Protein AF-0000000085931938 (afdb_homodimer)

Radius of gyration: 20.75 Å; Cα contacts (8 Å, |Δi|>4): 589; chains: 2; bounding box: 59×72×56 Å

Structure (mmCIF, N/CA/C/O backbone):
data_AF-0000000085931938-model_v1
#
loop_
_entity.id
_entity.type
_entity.pdbx_description
1 polymer 'PTS N-acetylgalactosamine IIA component'
#
loop_
_atom_site.group_PDB
_atom_site.id
_atom_site.type_symbol
_atom_site.label_atom_id
_atom_site.label_alt_id
_atom_site.label_comp_id
_atom_site.label_asym_id
_atom_site.label_entity_id
_atom_site.label_seq_id
_atom_site.pdbx_PDB_ins_code
_atom_site.Cartn_x
_atom_site.Cartn_y
_atom_site.Cartn_z
_atom_site.occupancy
_atom_site.B_iso_or_equiv
_atom_site.auth_seq_id
_atom_site.auth_comp_id
_atom_site.auth_asym_id
_atom_site.auth_atom_id
_atom_site.pdbx_PDB_model_num
ATOM 1 N N . MET A 1 1 ? -13.227 16.812 12.477 1 96.19 1 MET A N 1
ATOM 2 C CA . MET A 1 1 ? -12.82 15.797 11.508 1 96.19 1 MET A CA 1
ATOM 3 C C . MET A 1 1 ? -11.32 15.867 11.242 1 96.19 1 MET A C 1
ATOM 5 O O . MET A 1 1 ? -10.703 16.922 11.422 1 96.19 1 MET A O 1
ATOM 9 N N . VAL A 1 2 ? -10.703 14.781 10.93 1 98.5 2 VAL A N 1
ATOM 10 C CA . VAL A 1 2 ? -9.281 14.703 10.594 1 98.5 2 VAL A CA 1
ATOM 11 C C . VAL A 1 2 ? -9.117 14.508 9.086 1 98.5 2 VAL A C 1
ATOM 13 O O . VAL A 1 2 ? -9.828 13.695 8.477 1 98.5 2 VAL A O 1
ATOM 16 N N . GLY A 1 3 ? -8.266 15.359 8.445 1 98.62 3 GLY A N 1
ATOM 17 C CA . GLY A 1 3 ? -7.941 15.156 7.043 1 98.62 3 GLY A CA 1
ATOM 18 C C . GLY A 1 3 ? -6.879 14.094 6.824 1 98.62 3 GLY A C 1
ATOM 19 O O . GLY A 1 3 ? -6.113 13.781 7.738 1 98.62 3 GLY A O 1
ATOM 20 N N . LEU A 1 4 ? -6.879 13.523 5.66 1 98.88 4 LEU A N 1
ATOM 21 C CA . LEU A 1 4 ? -5.828 12.602 5.242 1 98.88 4 LEU A CA 1
ATOM 22 C C . LEU A 1 4 ? -5.074 13.148 4.035 1 98.88 4 LEU A C 1
ATOM 24 O O . LEU A 1 4 ? -5.676 13.75 3.143 1 98.88 4 LEU A O 1
ATOM 28 N N . LEU A 1 5 ? -3.826 12.922 4.055 1 98.94 5 LEU A N 1
ATOM 29 C CA . LEU A 1 5 ? -2.965 13.258 2.928 1 98.94 5 LEU A CA 1
ATOM 30 C C . LEU A 1 5 ? -2.119 12.062 2.514 1 98.94 5 LEU A C 1
ATOM 32 O O . LEU A 1 5 ? -1.322 11.555 3.307 1 98.94 5 LEU A O 1
ATOM 36 N N . ILE A 1 6 ? -2.305 11.539 1.312 1 98.94 6 ILE A N 1
ATOM 37 C CA . ILE A 1 6 ? -1.58 10.383 0.8 1 98.94 6 ILE A CA 1
ATOM 38 C C . ILE A 1 6 ? -0.485 10.844 -0.16 1 98.94 6 ILE A C 1
ATOM 40 O O . ILE A 1 6 ? -0.746 11.617 -1.084 1 98.94 6 ILE A O 1
ATOM 44 N N . THR A 1 7 ? 0.717 10.391 0.065 1 98.94 7 THR A N 1
ATOM 45 C CA . THR A 1 7 ? 1.817 10.766 -0.819 1 98.94 7 THR A CA 1
ATOM 46 C C . THR A 1 7 ? 2.777 9.594 -1.009 1 98.94 7 THR A C 1
ATOM 48 O O . THR A 1 7 ? 2.834 8.688 -0.173 1 98.94 7 THR A O 1
ATOM 51 N N . GLY A 1 8 ? 3.514 9.578 -2.053 1 98.88 8 GLY A N 1
ATOM 52 C CA . GLY A 1 8 ? 4.473 8.539 -2.381 1 98.88 8 GLY A CA 1
ATOM 53 C C . GLY A 1 8 ? 5.109 8.719 -3.746 1 98.88 8 GLY A C 1
ATOM 54 O O . GLY A 1 8 ? 4.746 9.633 -4.488 1 98.88 8 GLY A O 1
ATOM 55 N N . HIS A 1 9 ? 6.078 7.91 -4.027 1 98.94 9 HIS A N 1
ATOM 56 C CA . HIS A 1 9 ? 6.848 7.984 -5.262 1 98.94 9 HIS A CA 1
ATOM 57 C C . HIS A 1 9 ? 5.961 7.734 -6.48 1 98.94 9 HIS A C 1
ATOM 59 O O . HIS A 1 9 ? 5.055 6.902 -6.43 1 98.94 9 HIS A O 1
ATOM 65 N N . GLY A 1 10 ? 6.285 8.445 -7.605 1 98.69 10 GLY A N 1
ATOM 66 C CA . GLY A 1 10 ? 5.609 8.203 -8.875 1 98.69 10 GLY A CA 1
ATOM 67 C C . GLY A 1 10 ? 4.102 8.367 -8.789 1 98.69 10 GLY A C 1
ATOM 68 O O . GLY A 1 10 ? 3.611 9.375 -8.273 1 98.69 10 GLY A O 1
ATOM 69 N N . GLU A 1 11 ? 3.406 7.344 -9.312 1 98.81 11 GLU A N 1
ATOM 70 C CA . GLU A 1 11 ? 1.948 7.391 -9.359 1 98.81 11 GLU A CA 1
ATOM 71 C C . GLU A 1 11 ? 1.329 6.637 -8.188 1 98.81 11 GLU A C 1
ATOM 73 O O . GLU A 1 11 ? 0.178 6.199 -8.258 1 98.81 11 GLU A O 1
ATOM 78 N N . PHE A 1 12 ? 2.125 6.414 -7.125 1 98.94 12 PHE A N 1
ATOM 79 C CA . PHE A 1 12 ? 1.626 5.711 -5.949 1 98.94 12 PHE A CA 1
ATOM 80 C C . PHE A 1 12 ? 0.319 6.328 -5.465 1 98.94 12 PHE A C 1
ATOM 82 O O . PHE A 1 12 ? -0.69 5.633 -5.332 1 98.94 12 PHE A O 1
ATOM 89 N N . ALA A 1 13 ? 0.331 7.656 -5.258 1 98.94 13 ALA A N 1
ATOM 90 C CA . ALA A 1 13 ? -0.825 8.336 -4.684 1 98.94 13 ALA A CA 1
ATOM 91 C C . ALA A 1 13 ? -2.027 8.266 -5.617 1 98.94 13 ALA A C 1
ATOM 93 O O . ALA A 1 13 ? -3.158 8.062 -5.168 1 98.94 13 ALA A O 1
ATOM 94 N N . ALA A 1 14 ? -1.776 8.383 -6.871 1 98.88 14 ALA A N 1
ATOM 95 C CA . ALA A 1 14 ? -2.863 8.328 -7.848 1 98.88 14 ALA A CA 1
ATOM 96 C C . ALA A 1 14 ? -3.463 6.922 -7.914 1 98.88 14 ALA A C 1
ATOM 98 O O . ALA A 1 14 ? -4.676 6.77 -8.094 1 98.88 14 ALA A O 1
ATOM 99 N N . GLY A 1 15 ? -2.572 5.879 -7.902 1 98.88 15 GLY A N 1
ATOM 100 C CA . GLY A 1 15 ? -3.061 4.508 -7.852 1 98.88 15 GLY A CA 1
ATOM 101 C C . GLY A 1 15 ? -3.926 4.227 -6.637 1 98.88 15 GLY A C 1
ATOM 102 O O . GLY A 1 15 ? -4.984 3.605 -6.754 1 98.88 15 GLY A O 1
ATOM 103 N N . MET A 1 16 ? -3.49 4.707 -5.484 1 98.94 16 MET A N 1
ATOM 104 C CA . MET A 1 16 ? -4.254 4.543 -4.25 1 98.94 16 MET A CA 1
ATOM 105 C C . MET A 1 16 ? -5.59 5.273 -4.332 1 98.94 16 MET A C 1
ATOM 107 O O . MET A 1 16 ? -6.617 4.75 -3.898 1 98.94 16 MET A O 1
ATOM 111 N N . GLN A 1 17 ? -5.586 6.469 -4.902 1 98.81 17 GLN A N 1
ATOM 112 C CA . GLN A 1 17 ? -6.809 7.25 -5.066 1 98.81 17 GLN A CA 1
ATOM 113 C C . GLN A 1 17 ? -7.832 6.5 -5.918 1 98.81 17 GLN A C 1
ATOM 115 O O . GLN A 1 17 ? -9 6.406 -5.547 1 98.81 17 GLN A O 1
ATOM 120 N N . SER A 1 18 ? -7.348 6.016 -7.023 1 98.75 18 SER A N 1
ATOM 121 C CA . SER A 1 18 ? -8.203 5.27 -7.938 1 98.75 18 SER A CA 1
ATOM 122 C C . SER A 1 18 ? -8.852 4.078 -7.242 1 98.75 18 SER A C 1
ATOM 124 O O . SER A 1 18 ? -10.055 3.859 -7.363 1 98.75 18 SER A O 1
ATOM 126 N N . ALA A 1 19 ? -8.07 3.318 -6.516 1 98.81 19 ALA A N 1
ATOM 127 C CA . ALA A 1 19 ? -8.555 2.129 -5.816 1 98.81 19 ALA A CA 1
ATOM 128 C C . ALA A 1 19 ? -9.516 2.506 -4.695 1 98.81 19 ALA A C 1
ATOM 130 O O . ALA A 1 19 ? -10.602 1.925 -4.578 1 98.81 19 ALA A O 1
ATOM 131 N N . ALA A 1 20 ? -9.141 3.496 -3.895 1 98.69 20 ALA A N 1
ATOM 132 C CA . ALA A 1 20 ? -9.977 3.92 -2.771 1 98.69 20 ALA A CA 1
ATOM 133 C C . ALA 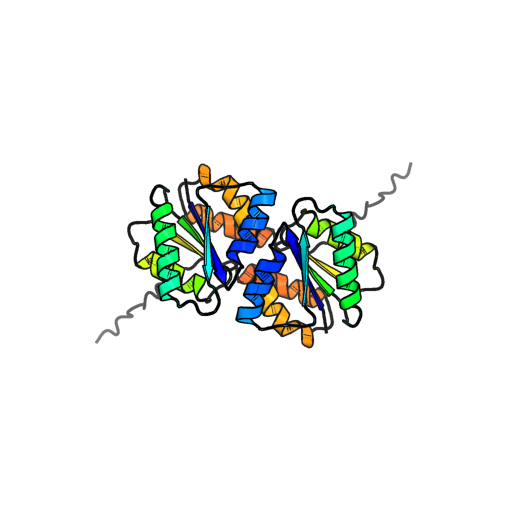A 1 20 ? -11.328 4.43 -3.252 1 98.69 20 ALA A C 1
ATOM 135 O O . ALA A 1 20 ? -12.359 4.137 -2.643 1 98.69 20 ALA A O 1
ATOM 136 N N . LYS A 1 21 ? -11.297 5.184 -4.324 1 98.38 21 LYS A N 1
ATOM 137 C CA . LYS A 1 21 ? -12.539 5.715 -4.883 1 98.38 21 LYS A CA 1
ATOM 138 C C . LYS A 1 21 ? -13.484 4.59 -5.301 1 98.38 21 LYS A C 1
ATOM 140 O O . LYS A 1 21 ? -14.695 4.676 -5.086 1 98.38 21 LYS A O 1
ATOM 145 N N . MET A 1 22 ? -12.961 3.561 -5.898 1 97.81 22 MET A N 1
ATOM 146 C CA . MET A 1 22 ? -13.758 2.424 -6.352 1 97.81 22 MET A CA 1
ATOM 147 C C . MET A 1 22 ? -14.406 1.71 -5.172 1 97.81 22 MET A C 1
ATOM 149 O O . MET A 1 22 ? -15.5 1.163 -5.301 1 97.81 22 MET A O 1
ATOM 153 N N . ILE A 1 23 ? -13.742 1.766 -4.035 1 97.94 23 ILE A N 1
ATOM 154 C CA . ILE A 1 23 ? -14.188 0.966 -2.9 1 97.94 23 ILE A CA 1
ATOM 155 C C . ILE A 1 23 ? -15.055 1.818 -1.977 1 97.94 23 ILE A C 1
ATOM 157 O O . ILE A 1 23 ? -16.125 1.378 -1.529 1 97.94 23 ILE A O 1
ATOM 161 N N . ALA A 1 24 ? -14.594 3.041 -1.688 1 96.94 24 ALA A N 1
ATOM 162 C CA . ALA A 1 24 ? -15.227 3.836 -0.639 1 96.94 24 ALA A CA 1
ATOM 163 C C . ALA A 1 24 ? -15.844 5.109 -1.211 1 96.94 24 ALA A C 1
ATOM 165 O O . ALA A 1 24 ? -16.484 5.875 -0.486 1 96.94 24 ALA A O 1
ATOM 166 N N . GLY A 1 25 ? -15.688 5.352 -2.482 1 97.12 25 GLY A N 1
ATOM 167 C CA . GLY A 1 25 ? -16.156 6.609 -3.059 1 97.12 25 GLY A CA 1
ATOM 168 C C . GLY A 1 25 ? -15.188 7.758 -2.824 1 97.12 25 GLY A C 1
ATOM 169 O O . GLY A 1 25 ? -14.062 7.551 -2.371 1 97.12 25 GLY A O 1
ATOM 170 N N . GLU A 1 26 ? -15.633 8.914 -3.209 1 95.5 26 GLU A N 1
ATOM 171 C CA . GLU A 1 26 ? -14.805 10.109 -3.043 1 95.5 26 GLU A CA 1
ATOM 172 C C . GLU A 1 26 ? -14.945 10.688 -1.64 1 95.5 26 GLU A C 1
ATOM 174 O O . GLU A 1 26 ? -16.031 10.633 -1.046 1 95.5 26 GLU A O 1
ATOM 179 N N . CYS A 1 27 ? -13.852 11.148 -1.132 1 95.5 27 CYS A N 1
ATOM 180 C CA . CYS A 1 27 ? -13.82 11.82 0.166 1 95.5 27 CYS A CA 1
ATOM 181 C C . CYS A 1 27 ? -13.102 13.156 0.076 1 95.5 27 CYS A C 1
ATOM 183 O O . CYS A 1 27 ? -11.922 13.219 -0.26 1 95.5 27 CYS A O 1
ATOM 185 N N . GLU A 1 28 ? -13.75 14.242 0.425 1 95.31 28 GLU A N 1
ATOM 186 C CA . GLU A 1 28 ? -13.258 15.602 0.201 1 95.31 28 GLU A CA 1
ATOM 187 C C . GLU A 1 28 ? -12.062 15.906 1.097 1 95.31 28 GLU A C 1
ATOM 189 O O . GLU A 1 28 ? -11.219 16.734 0.746 1 95.31 28 GLU A O 1
ATOM 194 N N . VAL A 1 29 ? -12.039 15.242 2.244 1 97.31 29 VAL A N 1
ATOM 195 C CA . VAL A 1 29 ? -11 15.602 3.201 1 97.31 29 VAL A CA 1
ATOM 196 C C . VAL A 1 29 ? -9.805 14.672 3.045 1 97.31 29 VAL A C 1
ATOM 198 O O . VAL A 1 29 ? -9.016 14.5 3.979 1 97.31 29 VAL A O 1
ATOM 201 N N . ILE A 1 30 ? -9.68 13.961 1.895 1 98.81 30 ILE A N 1
ATOM 202 C CA . ILE A 1 30 ? -8.492 13.195 1.528 1 98.81 30 ILE A CA 1
ATOM 203 C C . ILE A 1 30 ? -7.828 13.828 0.304 1 98.81 30 ILE A C 1
ATOM 205 O O . ILE A 1 30 ? -8.484 14.039 -0.721 1 98.81 30 ILE A O 1
ATOM 209 N N . LYS A 1 31 ? -6.605 14.18 0.458 1 98.88 31 LYS A N 1
ATOM 210 C CA . LYS A 1 31 ? -5.812 14.727 -0.638 1 98.88 31 LYS A CA 1
ATOM 211 C C . LYS A 1 31 ? -4.703 13.766 -1.047 1 98.88 31 LYS A C 1
ATOM 213 O O . LYS A 1 31 ? -4.18 13.016 -0.214 1 98.88 31 LYS A O 1
ATOM 218 N N . TYR A 1 32 ? -4.355 13.781 -2.305 1 98.94 32 TYR A N 1
ATOM 219 C CA . TYR A 1 32 ? -3.342 12.906 -2.885 1 98.94 32 TYR A CA 1
ATOM 220 C C . TYR A 1 32 ? -2.26 13.711 -3.59 1 98.94 32 TYR A C 1
ATOM 222 O O . TYR A 1 32 ? -2.557 14.539 -4.457 1 98.94 32 TYR A O 1
ATOM 230 N N . VAL A 1 33 ? -1.011 13.477 -3.244 1 98.94 33 VAL A N 1
ATOM 231 C CA . VAL A 1 33 ? 0.107 14.234 -3.793 1 98.94 33 VAL A CA 1
ATOM 232 C C . VAL A 1 33 ? 1.153 13.273 -4.359 1 98.94 33 VAL A C 1
ATOM 234 O O . VAL A 1 33 ? 1.693 12.438 -3.633 1 98.94 33 VAL A O 1
ATOM 237 N N . LYS A 1 34 ? 1.456 13.43 -5.609 1 98.88 34 LYS A N 1
ATOM 238 C CA . LYS A 1 34 ? 2.438 12.586 -6.293 1 98.88 34 LYS A CA 1
ATOM 239 C C . LYS A 1 34 ? 3.852 13.133 -6.105 1 98.88 34 LYS A C 1
ATOM 241 O O . LYS A 1 34 ? 4.039 14.328 -5.895 1 98.88 34 LYS A O 1
ATOM 246 N N . PHE A 1 35 ? 4.816 12.266 -6.137 1 98.88 35 PHE A N 1
ATOM 247 C CA . PHE A 1 35 ? 6.227 12.609 -6.27 1 98.88 35 PHE A CA 1
ATOM 248 C C . PHE A 1 35 ? 6.812 12 -7.535 1 98.88 35 PHE A C 1
ATOM 250 O O . PHE A 1 35 ? 7.371 10.906 -7.508 1 98.88 35 PHE A O 1
ATOM 257 N N . LEU A 1 36 ? 6.707 12.742 -8.594 1 98.56 36 LEU A N 1
ATOM 258 C CA . LEU A 1 36 ? 7.035 12.242 -9.922 1 98.56 36 LEU A CA 1
ATOM 259 C C . LEU A 1 36 ? 8.539 12.297 -10.172 1 98.56 36 LEU A C 1
ATOM 261 O O . LEU A 1 36 ? 9.25 13.07 -9.539 1 98.56 36 LEU A O 1
ATOM 265 N N . GLU A 1 37 ? 8.945 11.406 -11.086 1 96.88 37 GLU A N 1
ATOM 266 C CA . GLU A 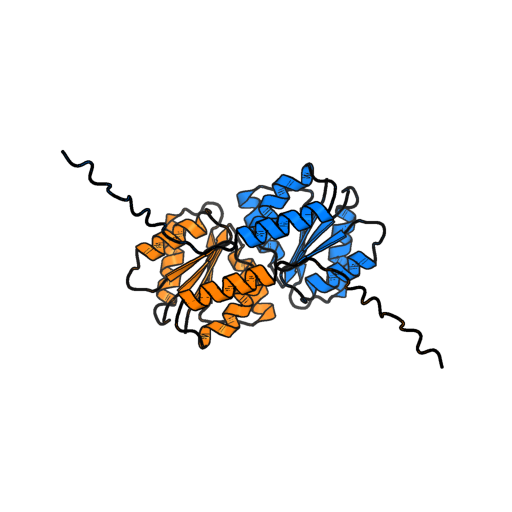1 37 ? 10.344 11.453 -11.516 1 96.88 37 GLU A CA 1
ATOM 267 C C . GLU A 1 37 ? 10.734 12.852 -11.977 1 96.88 37 GLU A C 1
ATOM 269 O O . GLU A 1 37 ? 10.008 13.484 -12.734 1 96.88 37 GLU A O 1
ATOM 274 N N . GLY A 1 38 ? 11.883 13.375 -11.523 1 97.06 38 GLY A N 1
ATOM 275 C CA . GLY A 1 38 ? 12.367 14.68 -11.93 1 97.06 38 GLY A CA 1
ATOM 276 C C . GLY A 1 38 ? 11.898 15.805 -11.016 1 97.06 38 GLY A C 1
ATOM 277 O O . GLY A 1 38 ? 12.422 16.922 -11.07 1 97.06 38 GLY A O 1
ATOM 278 N N . MET A 1 39 ? 10.922 15.578 -10.219 1 97.88 39 MET A N 1
ATOM 279 C CA . MET A 1 39 ? 10.445 16.547 -9.242 1 97.88 39 MET A CA 1
ATOM 280 C C . MET A 1 39 ? 11.43 16.703 -8.086 1 97.88 39 MET A C 1
ATOM 282 O O . MET A 1 39 ? 11.945 15.711 -7.578 1 97.88 39 MET A O 1
ATOM 286 N N . SER A 1 40 ? 11.711 17.953 -7.652 1 98.25 40 SER A N 1
ATOM 287 C CA . SER A 1 40 ? 12.57 18.188 -6.496 1 98.25 40 SER A CA 1
ATOM 288 C C . SER A 1 40 ? 11.781 18.062 -5.191 1 98.25 40 SER A C 1
ATOM 290 O O . SER A 1 40 ? 10.555 18.109 -5.195 1 98.25 40 SER A O 1
ATOM 292 N N . THR A 1 41 ? 12.516 17.891 -4.098 1 98.44 41 THR A N 1
ATOM 293 C CA . THR A 1 41 ? 11.867 17.844 -2.793 1 98.44 41 THR A CA 1
ATOM 294 C C . THR A 1 41 ? 11.227 19.188 -2.453 1 98.44 41 THR A C 1
ATOM 296 O O . THR A 1 41 ? 10.234 19.234 -1.727 1 98.44 41 THR A O 1
ATOM 299 N N . GLU A 1 42 ? 11.742 20.25 -3.004 1 98.5 42 GLU A N 1
ATOM 300 C CA . GLU A 1 42 ? 11.125 21.562 -2.826 1 98.5 42 GLU A CA 1
ATOM 301 C C . GLU A 1 42 ? 9.766 21.625 -3.514 1 98.5 42 GLU A C 1
ATOM 303 O O . GLU A 1 42 ? 8.812 22.172 -2.953 1 98.5 42 GLU A O 1
ATOM 308 N N . GLN A 1 43 ? 9.766 21.125 -4.699 1 98.81 43 GLN A N 1
ATOM 309 C CA . GLN A 1 43 ? 8.492 21.078 -5.418 1 98.81 43 GLN A CA 1
ATOM 310 C C . GLN A 1 43 ? 7.488 20.188 -4.695 1 98.81 43 GLN A C 1
ATOM 312 O O . GLN A 1 43 ? 6.297 20.5 -4.633 1 98.81 43 GLN A O 1
ATOM 317 N N . LEU A 1 44 ? 7.957 19.078 -4.188 1 98.88 44 LEU A N 1
ATOM 318 C CA . LEU A 1 44 ? 7.105 18.203 -3.385 1 98.88 44 LEU A CA 1
ATOM 319 C C . LEU A 1 44 ? 6.578 18.938 -2.156 1 98.88 44 LEU A C 1
ATOM 321 O O . LEU A 1 44 ? 5.383 18.875 -1.858 1 98.88 44 LEU A O 1
ATOM 325 N N . ALA A 1 45 ? 7.441 19.641 -1.467 1 98.88 45 ALA A N 1
ATOM 326 C CA . ALA A 1 45 ? 7.043 20.406 -0.283 1 98.88 45 ALA A CA 1
ATOM 327 C C . ALA A 1 45 ? 5.957 21.422 -0.622 1 98.88 45 ALA A C 1
ATOM 329 O O . ALA A 1 45 ? 5.004 21.594 0.14 1 98.88 45 ALA A O 1
ATOM 330 N N . ASP A 1 46 ? 6.105 22.047 -1.762 1 98.88 46 ASP A N 1
ATOM 331 C CA . ASP A 1 46 ? 5.109 23.031 -2.199 1 98.88 46 ASP A CA 1
ATOM 332 C C . ASP A 1 46 ? 3.736 22.375 -2.359 1 98.88 46 ASP A C 1
ATOM 334 O O . ASP A 1 46 ? 2.725 22.938 -1.934 1 98.88 46 ASP A O 1
ATOM 338 N N . GLN A 1 47 ? 3.727 21.234 -2.951 1 98.88 47 GLN A N 1
ATOM 339 C CA . GLN A 1 47 ? 2.469 20.531 -3.176 1 98.88 47 GLN A CA 1
ATOM 340 C C . GLN A 1 47 ? 1.88 20.031 -1.863 1 98.88 47 GLN A C 1
ATOM 342 O O . GLN A 1 47 ? 0.666 20.094 -1.659 1 98.88 47 GLN A O 1
ATOM 347 N N . LEU A 1 48 ? 2.721 19.5 -0.98 1 98.94 48 LEU A N 1
ATOM 348 C CA . LEU A 1 48 ? 2.256 19.062 0.33 1 98.94 48 LEU A CA 1
ATOM 349 C C . LEU A 1 48 ? 1.676 20.219 1.123 1 98.94 48 LEU A C 1
ATOM 351 O O . LEU A 1 48 ? 0.611 20.094 1.732 1 98.94 48 LEU A O 1
ATOM 355 N N . ASN A 1 49 ? 2.346 21.344 1.061 1 98.88 49 ASN A N 1
ATOM 356 C CA . ASN A 1 49 ? 1.867 22.516 1.785 1 98.88 49 ASN A CA 1
ATOM 357 C C . ASN A 1 49 ? 0.535 23.016 1.23 1 98.88 49 ASN A C 1
ATOM 359 O O . ASN A 1 49 ? -0.339 23.438 1.989 1 98.88 49 ASN A O 1
ATOM 363 N N . ALA A 1 50 ? 0.42 22.984 -0.07 1 98.88 50 ALA A N 1
ATOM 364 C CA . ALA A 1 50 ? -0.866 23.344 -0.666 1 98.88 50 ALA A CA 1
ATOM 365 C C . ALA A 1 50 ? -1.975 22.422 -0.168 1 98.88 50 ALA A C 1
ATOM 367 O O . ALA A 1 50 ? -3.094 22.875 0.09 1 98.88 50 ALA A O 1
ATOM 368 N N . ALA A 1 51 ? -1.7 21.156 -0.037 1 98.88 51 ALA A N 1
ATOM 369 C CA . ALA A 1 51 ? -2.668 20.188 0.47 1 98.88 51 ALA A CA 1
ATOM 370 C C . ALA A 1 51 ? -2.996 20.453 1.936 1 98.88 51 ALA A C 1
ATOM 372 O O . ALA A 1 51 ? -4.16 20.391 2.34 1 98.88 51 ALA A O 1
ATOM 373 N N . PHE A 1 52 ? -1.949 20.719 2.715 1 98.81 52 PHE A N 1
ATOM 374 C CA . PHE A 1 52 ? -2.166 21.078 4.113 1 98.81 52 PHE A CA 1
ATOM 375 C C . PHE A 1 52 ? -3.07 22.297 4.238 1 98.81 52 PHE A C 1
ATOM 377 O O . PHE A 1 52 ? -3.957 22.328 5.094 1 98.81 52 PHE A O 1
ATOM 384 N N . ASP A 1 53 ? -2.855 23.312 3.371 1 98.75 53 ASP A N 1
ATOM 385 C CA . ASP A 1 53 ? -3.699 24.5 3.369 1 98.75 53 ASP A CA 1
ATOM 386 C C . ASP A 1 53 ? -5.148 24.141 3.053 1 98.75 53 ASP A C 1
ATOM 388 O O . ASP A 1 53 ? -6.074 24.688 3.666 1 98.75 53 ASP A O 1
ATOM 392 N N . ALA A 1 54 ? -5.32 23.25 2.131 1 98.5 54 ALA A N 1
ATOM 393 C CA . ALA A 1 54 ? -6.664 22.844 1.734 1 98.5 54 ALA A CA 1
ATOM 394 C C . ALA A 1 54 ? -7.363 22.094 2.867 1 98.5 54 ALA A C 1
ATOM 396 O O . ALA A 1 54 ? -8.594 22.016 2.9 1 98.5 54 ALA A O 1
ATOM 397 N N . LEU A 1 55 ? -6.582 21.531 3.812 1 98.38 55 LEU A N 1
ATOM 398 C CA . LEU A 1 55 ? -7.125 20.75 4.926 1 98.38 55 LEU A CA 1
ATOM 399 C C . LEU A 1 55 ? -7.066 21.547 6.223 1 98.38 55 LEU A C 1
ATOM 401 O O . LEU A 1 55 ? -7.133 20.969 7.312 1 98.38 55 LEU A O 1
ATOM 405 N N . SER A 1 56 ? -6.906 22.859 6.105 1 96.75 56 SER A N 1
ATOM 406 C CA . SER A 1 56 ? -6.664 23.719 7.262 1 96.75 56 SER A CA 1
ATOM 407 C C . SER A 1 56 ? -7.883 23.766 8.18 1 96.75 56 SER A C 1
ATOM 409 O O . SER A 1 56 ? -7.77 24.109 9.352 1 96.75 56 SER A O 1
ATOM 411 N N . SER A 1 57 ? -9.07 23.438 7.66 1 96.38 57 SER A N 1
ATOM 412 C CA . SER A 1 57 ? -10.289 23.484 8.461 1 96.38 57 SER A CA 1
ATOM 413 C C . SER A 1 57 ? -10.453 22.219 9.297 1 96.38 57 SER A C 1
ATOM 415 O O . SER A 1 57 ? -11.328 22.156 10.172 1 96.38 57 SER A O 1
ATOM 417 N N . CYS A 1 58 ? -9.68 21.172 9.062 1 98 58 CYS A N 1
ATOM 418 C CA . CYS A 1 58 ? -9.727 19.938 9.828 1 98 58 CYS A CA 1
ATOM 419 C C . CYS A 1 58 ? -9.047 20.094 11.18 1 98 58 CYS A C 1
ATOM 421 O O . CYS A 1 58 ? -8.219 21 11.359 1 98 58 CYS A O 1
ATOM 423 N N . ASP A 1 59 ? -9.375 19.297 12.086 1 98.12 59 ASP A N 1
ATOM 424 C CA . ASP A 1 59 ? -8.789 19.328 13.422 1 98.12 59 ASP A CA 1
ATOM 425 C C . ASP A 1 59 ? -7.316 18.938 13.383 1 98.12 59 ASP A C 1
ATOM 427 O O . ASP A 1 59 ? -6.57 19.234 14.328 1 98.12 59 ASP A O 1
ATOM 431 N N . GLY A 1 60 ? -6.895 18.297 12.367 1 98.44 60 GLY A N 1
ATOM 432 C CA . GLY A 1 60 ? -5.547 17.812 12.086 1 98.44 60 GLY A CA 1
ATOM 433 C C . GLY A 1 60 ? -5.461 16.984 10.82 1 98.44 60 GLY A C 1
ATOM 434 O O . GLY A 1 60 ? -6.453 16.828 10.109 1 98.44 60 GLY A O 1
ATOM 435 N N . VAL A 1 61 ? -4.238 16.625 10.531 1 98.81 61 VAL A N 1
ATOM 436 C CA . VAL A 1 61 ? -4.027 15.859 9.305 1 98.81 61 VAL A CA 1
ATOM 437 C C . VAL A 1 61 ? -3.137 14.648 9.594 1 98.81 61 VAL A C 1
ATOM 439 O O . VAL A 1 61 ? -2.154 14.758 10.328 1 98.81 61 VAL A O 1
ATOM 442 N N . VAL A 1 62 ? -3.488 13.523 9.125 1 98.94 62 VAL A N 1
ATOM 443 C CA . VAL A 1 62 ? -2.607 12.359 9.078 1 98.94 62 VAL A CA 1
ATOM 444 C C . VAL A 1 62 ? -2.059 12.18 7.668 1 98.94 62 VAL A C 1
ATOM 446 O O . VAL A 1 62 ? -2.824 12.062 6.707 1 98.94 62 VAL A O 1
ATOM 449 N N . VAL A 1 63 ? -0.743 12.227 7.551 1 98.94 63 VAL A N 1
ATOM 450 C CA . VAL A 1 63 ? -0.077 11.93 6.289 1 98.94 63 VAL A CA 1
ATOM 451 C C . VAL A 1 63 ? 0.236 10.438 6.199 1 98.94 63 VAL A C 1
ATOM 453 O O . VAL A 1 63 ? 0.818 9.867 7.125 1 98.94 63 VAL A O 1
ATOM 456 N N . LEU A 1 64 ? -0.165 9.844 5.129 1 98.94 64 LEU A N 1
ATOM 457 C CA . LEU A 1 64 ? 0.109 8.453 4.812 1 98.94 64 LEU A CA 1
ATOM 458 C C . LEU A 1 64 ? 1.072 8.336 3.637 1 98.94 64 LEU A C 1
ATOM 460 O O . LEU A 1 64 ? 0.669 8.484 2.48 1 98.94 64 LEU A O 1
ATOM 464 N N . ALA A 1 65 ? 2.32 8.016 3.953 1 98.94 65 ALA A N 1
ATOM 465 C CA . ALA A 1 65 ? 3.373 7.973 2.941 1 98.94 65 ALA A CA 1
ATOM 466 C C . ALA A 1 65 ? 3.695 6.531 2.553 1 98.94 65 ALA A C 1
ATOM 468 O O . ALA A 1 65 ? 3.463 5.605 3.332 1 98.94 65 ALA A O 1
ATOM 469 N N . ASP A 1 66 ? 4.316 6.379 1.437 1 98.88 66 ASP A N 1
ATOM 470 C CA . ASP A 1 66 ? 4.48 5.074 0.807 1 98.88 66 ASP A CA 1
ATOM 471 C C . ASP A 1 66 ? 5.527 4.238 1.54 1 98.88 66 ASP A C 1
ATOM 473 O O . ASP A 1 66 ? 5.332 3.039 1.756 1 98.88 66 ASP A O 1
ATOM 477 N N . LEU A 1 67 ? 6.625 4.734 1.978 1 98.25 67 LEU A N 1
ATOM 478 C CA . LEU A 1 67 ? 7.641 3.932 2.652 1 98.25 67 LEU A CA 1
ATOM 479 C C . LEU A 1 67 ? 8.484 4.793 3.584 1 98.25 67 LEU A C 1
ATOM 481 O O . LEU A 1 67 ? 8.641 5.996 3.352 1 98.25 67 LEU A O 1
ATOM 485 N N . PRO A 1 68 ? 9.031 4.227 4.629 1 98.31 68 PRO A N 1
ATOM 486 C CA . PRO A 1 68 ? 9.906 4.965 5.539 1 98.31 68 PRO A CA 1
ATOM 487 C C . PRO A 1 68 ? 11.203 5.422 4.871 1 98.31 68 PRO A C 1
ATOM 489 O O . PRO A 1 68 ? 11.797 4.676 4.09 1 98.31 68 PRO A O 1
ATOM 492 N N . GLY A 1 69 ? 11.523 6.656 5.184 1 97.06 69 GLY A N 1
ATOM 493 C CA . GLY A 1 69 ? 12.836 7.137 4.77 1 97.06 69 GLY A CA 1
ATOM 494 C C . GLY A 1 69 ? 12.844 7.699 3.361 1 97.06 69 GLY A C 1
ATOM 495 O O . GLY A 1 69 ? 13.844 8.273 2.926 1 97.06 69 GLY A O 1
ATOM 496 N N . GLY A 1 70 ? 11.805 7.488 2.59 1 97.75 70 GLY A N 1
ATOM 497 C CA . GLY A 1 70 ? 11.734 8.078 1.261 1 97.75 70 GLY A CA 1
ATOM 498 C C . GLY A 1 70 ? 11.539 9.578 1.283 1 97.75 70 GLY A C 1
ATOM 499 O O . GLY A 1 70 ? 11.109 10.141 2.293 1 97.75 70 GLY A O 1
ATOM 500 N N . SER A 1 71 ? 11.703 10.219 0.146 1 98.38 71 SER A N 1
ATOM 501 C CA . SER A 1 71 ? 11.578 11.672 0.056 1 98.38 71 SER A CA 1
ATOM 502 C C . SER A 1 71 ? 10.172 12.125 0.42 1 98.38 71 SER A C 1
ATOM 504 O O . SER A 1 71 ? 10 13.109 1.148 1 98.38 71 SER A O 1
ATOM 506 N N . PRO A 1 72 ? 9.156 11.445 -0.04 1 98.81 72 PRO A N 1
ATOM 507 C CA . PRO A 1 72 ? 7.809 11.875 0.352 1 98.81 72 PRO A CA 1
ATOM 508 C C . PRO A 1 72 ? 7.602 11.859 1.864 1 98.81 72 PRO A C 1
ATOM 510 O O . PRO A 1 72 ? 7.043 12.805 2.424 1 98.81 72 PRO A O 1
ATOM 513 N N . PHE A 1 73 ? 8.086 10.844 2.512 1 98.75 73 PHE A N 1
ATOM 514 C CA . PHE A 1 73 ? 7.973 10.742 3.961 1 98.75 73 PHE A CA 1
ATOM 515 C C . PHE A 1 73 ? 8.789 11.828 4.648 1 98.75 73 PHE A C 1
ATOM 517 O O . PHE A 1 73 ? 8.273 12.555 5.504 1 98.75 73 PHE A O 1
ATOM 524 N N . LYS A 1 74 ? 10.008 11.969 4.27 1 98.5 74 LYS A N 1
ATOM 525 C CA . LYS A 1 74 ? 10.906 12.938 4.891 1 98.5 74 LYS A CA 1
ATOM 526 C C . LYS A 1 74 ? 10.414 14.367 4.68 1 98.5 74 LYS A C 1
ATOM 528 O O . LYS A 1 74 ? 10.445 15.188 5.602 1 98.5 74 LYS A O 1
ATOM 533 N N . THR A 1 75 ? 9.969 14.641 3.477 1 98.81 75 THR A N 1
ATOM 534 C CA . THR A 1 75 ? 9.492 15.977 3.162 1 98.81 75 THR A CA 1
ATOM 535 C C . THR A 1 75 ? 8.227 16.297 3.945 1 98.81 75 THR A C 1
ATOM 537 O O . THR A 1 75 ? 8.031 17.438 4.395 1 98.81 75 THR A O 1
ATOM 540 N N . ALA A 1 76 ? 7.344 15.32 4.102 1 98.81 76 ALA A N 1
ATOM 541 C CA . ALA A 1 76 ? 6.137 15.508 4.906 1 98.81 76 ALA A CA 1
ATOM 542 C C . ALA A 1 76 ? 6.492 15.844 6.352 1 98.81 76 ALA A C 1
ATOM 544 O O . ALA A 1 76 ? 5.867 16.703 6.965 1 98.81 76 ALA A O 1
ATOM 545 N N . VAL A 1 77 ? 7.504 15.133 6.871 1 98.44 77 VAL A N 1
ATOM 546 C CA . VAL A 1 77 ? 7.965 15.383 8.234 1 98.44 77 VAL A CA 1
ATOM 547 C C . VAL A 1 77 ? 8.492 16.812 8.344 1 98.44 77 VAL A C 1
ATOM 549 O O . VAL A 1 77 ? 8.195 17.516 9.305 1 98.44 77 VAL A O 1
ATOM 552 N N . GLU A 1 78 ? 9.266 17.203 7.367 1 98.31 78 GLU A N 1
ATOM 553 C CA . GLU A 1 78 ? 9.789 18.578 7.355 1 98.31 78 GLU A CA 1
ATOM 554 C C . GLU A 1 78 ? 8.656 19.594 7.332 1 98.31 78 GLU A C 1
ATOM 556 O O . GLU A 1 78 ? 8.703 20.609 8.031 1 98.31 78 GLU A O 1
ATOM 561 N N . CYS A 1 79 ? 7.652 19.375 6.52 1 98.56 79 CYS A N 1
ATOM 562 C CA . CYS A 1 79 ? 6.5 20.266 6.438 1 98.56 79 CYS A CA 1
ATOM 563 C C . CYS A 1 79 ? 5.773 20.344 7.773 1 98.56 79 CYS A C 1
ATOM 565 O O . CYS A 1 79 ? 5.316 21.406 8.18 1 98.56 79 CYS A O 1
ATOM 567 N N . LYS A 1 80 ? 5.656 19.156 8.445 1 98 80 LYS A N 1
ATOM 568 C CA . LYS A 1 80 ? 5.039 19.109 9.766 1 98 80 LYS A CA 1
ATOM 569 C C . LYS A 1 80 ? 5.723 20.078 10.727 1 98 80 LYS A C 1
ATOM 571 O O . LYS A 1 80 ? 5.055 20.859 11.414 1 98 80 LYS A O 1
ATOM 576 N N . TYR A 1 81 ? 7.016 20.062 10.758 1 97.19 81 TYR A N 1
ATOM 577 C CA . TYR A 1 81 ? 7.766 20.891 11.703 1 97.19 81 TYR A CA 1
ATOM 578 C C . TYR A 1 81 ? 7.703 22.359 11.305 1 97.19 81 TYR A C 1
ATOM 580 O O . TYR A 1 81 ? 7.801 23.25 12.156 1 97.19 81 TYR A O 1
ATOM 588 N N . ALA A 1 82 ? 7.48 22.656 10.031 1 97.69 82 ALA A N 1
ATOM 589 C CA . ALA A 1 82 ? 7.348 24.016 9.547 1 97.69 82 ALA A CA 1
ATOM 590 C C . ALA A 1 82 ? 5.941 24.562 9.797 1 97.69 82 ALA A C 1
ATOM 592 O O . ALA A 1 82 ? 5.668 25.734 9.562 1 97.69 82 ALA A O 1
ATOM 593 N N . ARG A 1 83 ? 5.012 23.656 10.273 1 97.12 83 ARG A N 1
ATOM 594 C CA . ARG A 1 83 ? 3.623 24.016 10.531 1 97.12 83 ARG A CA 1
ATOM 595 C C . ARG A 1 83 ? 3.227 23.688 11.961 1 97.12 83 ARG A C 1
ATOM 597 O O . ARG A 1 83 ? 2.291 22.922 12.188 1 97.12 83 ARG A O 1
ATOM 604 N N . PRO A 1 84 ? 3.801 24.328 12.93 1 94.31 84 PRO A N 1
ATOM 605 C CA . PRO A 1 84 ? 3.592 23.953 14.336 1 94.31 84 PRO A CA 1
ATOM 606 C C . PRO A 1 84 ? 2.158 24.188 14.797 1 94.31 84 PRO A C 1
ATOM 608 O O . PRO A 1 84 ? 1.723 23.594 15.789 1 94.31 84 PRO A O 1
ATOM 611 N N . ASP A 1 85 ? 1.366 25.016 14.109 1 95.75 85 ASP A N 1
ATOM 612 C CA . ASP A 1 85 ? 0.008 25.344 14.531 1 95.75 85 ASP A CA 1
ATOM 613 C C . ASP A 1 85 ? -0.995 24.328 13.992 1 95.75 85 ASP A C 1
ATOM 615 O O . ASP A 1 85 ? -2.178 24.375 14.336 1 95.75 85 ASP A O 1
ATOM 619 N N . GLN A 1 86 ? -0.602 23.484 13.141 1 97.38 86 GLN A N 1
ATOM 620 C CA . GLN A 1 86 ? -1.439 22.422 12.609 1 97.38 86 GLN A CA 1
ATOM 621 C C . GLN A 1 86 ? -1.009 21.062 13.148 1 97.38 86 GLN A C 1
ATOM 623 O O . GLN A 1 86 ? 0.171 20.703 13.086 1 97.38 86 GLN A O 1
ATOM 628 N N . LYS A 1 87 ? -1.937 20.312 13.727 1 97.88 87 LYS A N 1
ATOM 629 C CA . LYS A 1 87 ? -1.632 18.969 14.211 1 97.88 87 LYS A CA 1
ATOM 630 C C . LYS A 1 87 ? -1.469 17.984 13.047 1 97.88 87 LYS A C 1
ATOM 632 O O . LYS A 1 87 ? -2.453 17.578 12.422 1 97.88 87 LYS A O 1
ATOM 637 N N . ILE A 1 88 ? -0.191 17.625 12.789 1 98.44 88 ILE A N 1
ATOM 638 C CA . ILE A 1 88 ? 0.099 16.734 11.664 1 98.44 88 ILE A CA 1
ATOM 639 C C . ILE A 1 88 ? 0.818 15.492 12.164 1 98.44 88 ILE A C 1
ATOM 641 O O . ILE A 1 88 ? 1.776 15.586 12.938 1 98.44 88 ILE A O 1
ATOM 645 N N . GLU A 1 89 ? 0.318 14.344 11.867 1 98.62 89 GLU A N 1
ATOM 646 C CA . GLU A 1 89 ? 0.98 13.062 12.094 1 98.62 89 GLU A CA 1
ATOM 647 C C . GLU A 1 89 ? 1.396 12.422 10.773 1 98.62 89 GLU A C 1
ATOM 649 O O . GLU A 1 89 ? 0.65 12.461 9.789 1 98.62 89 GLU A O 1
ATOM 654 N N . VAL A 1 90 ? 2.621 11.906 10.742 1 98.81 90 VAL A N 1
ATOM 655 C CA . VAL A 1 90 ? 3.139 11.312 9.516 1 98.81 90 VAL A CA 1
ATOM 656 C C . VAL A 1 90 ? 3.402 9.82 9.727 1 98.81 90 VAL A C 1
ATOM 658 O O . VAL A 1 90 ? 4.109 9.438 10.664 1 98.81 90 VAL A O 1
ATOM 661 N N . VAL A 1 91 ? 2.797 9 8.883 1 98.88 91 VAL A N 1
ATOM 662 C CA . VAL A 1 91 ? 2.916 7.551 8.922 1 98.88 91 VAL A CA 1
ATOM 663 C C . VAL A 1 91 ? 3.516 7.051 7.609 1 98.88 91 VAL A C 1
ATOM 665 O O . VAL A 1 91 ? 3.203 7.574 6.535 1 98.88 91 VAL A O 1
ATOM 668 N N . ALA A 1 92 ? 4.398 6.047 7.648 1 98.81 92 ALA A N 1
ATOM 669 C CA . ALA A 1 92 ? 4.973 5.418 6.461 1 98.81 92 ALA A CA 1
ATOM 670 C C . ALA A 1 92 ? 4.445 3.998 6.285 1 98.81 92 ALA A C 1
ATOM 672 O O . ALA A 1 92 ? 3.852 3.43 7.203 1 98.81 92 ALA A O 1
ATOM 673 N N . GLY A 1 93 ? 4.664 3.432 5.094 1 98.88 93 GLY A N 1
ATOM 674 C CA . GLY A 1 93 ? 4.332 2.045 4.816 1 98.88 93 GLY A CA 1
ATOM 675 C C . GLY A 1 93 ? 2.867 1.844 4.465 1 98.88 93 GLY A C 1
ATOM 676 O O . GLY A 1 93 ? 2.35 0.729 4.559 1 98.88 93 GLY A O 1
ATOM 677 N N . THR A 1 94 ? 2.219 2.832 3.986 1 98.88 94 THR A N 1
ATOM 678 C CA . THR A 1 94 ? 0.773 2.887 3.797 1 98.88 94 THR A CA 1
ATOM 679 C C . THR A 1 94 ? 0.315 1.815 2.812 1 98.88 94 THR A C 1
ATOM 681 O O . THR A 1 94 ? 0.958 1.593 1.785 1 98.88 94 THR A O 1
ATOM 684 N N . ASN A 1 95 ? -0.735 1.14 3.193 1 98.94 95 ASN A N 1
ATOM 685 C CA . ASN A 1 95 ? -1.424 0.254 2.26 1 98.94 95 ASN A CA 1
ATOM 686 C C . ASN A 1 95 ? -2.881 0.666 2.068 1 98.94 95 ASN A C 1
ATOM 688 O O . ASN A 1 95 ? -3.336 1.649 2.656 1 98.94 95 ASN A O 1
ATOM 692 N N . LEU A 1 96 ? -3.578 0.041 1.188 1 98.94 96 LEU A N 1
ATOM 693 C CA . LEU A 1 96 ? -4.91 0.462 0.776 1 98.94 96 LEU A CA 1
ATOM 694 C C . LEU A 1 96 ? -5.902 0.334 1.929 1 98.94 96 LEU A C 1
ATOM 696 O O . LEU A 1 96 ? -6.762 1.198 2.113 1 98.94 96 LEU A O 1
ATOM 700 N N . PRO A 1 97 ? -5.867 -0.734 2.783 1 98.94 97 PRO A N 1
ATOM 701 C CA . PRO A 1 97 ? -6.809 -0.827 3.902 1 98.94 97 PRO A CA 1
ATOM 702 C C . PRO A 1 97 ? -6.777 0.406 4.805 1 98.94 97 PRO A C 1
ATOM 704 O O . PRO A 1 97 ? -7.82 0.836 5.301 1 98.94 97 PRO A O 1
ATOM 707 N N . MET A 1 98 ? -5.641 0.99 5.012 1 98.94 98 MET A N 1
ATOM 708 C CA . MET A 1 98 ? -5.516 2.188 5.836 1 98.94 98 MET A CA 1
ATOM 709 C C . MET A 1 98 ? -6.32 3.342 5.25 1 98.94 98 MET A C 1
ATOM 711 O O . MET A 1 98 ? -7.012 4.055 5.977 1 98.94 98 MET A O 1
ATOM 715 N N . ILE A 1 99 ? -6.219 3.51 3.963 1 98.94 99 ILE A N 1
ATOM 716 C CA . ILE A 1 99 ? -6.855 4.629 3.277 1 98.94 99 ILE A CA 1
ATOM 717 C C . ILE A 1 99 ? -8.367 4.422 3.242 1 98.94 99 ILE A C 1
ATOM 719 O O . ILE A 1 99 ? -9.141 5.336 3.541 1 98.94 99 ILE A O 1
ATOM 723 N N . VAL A 1 100 ? -8.82 3.184 2.93 1 98.81 100 VAL A N 1
ATOM 724 C CA . VAL A 1 100 ? -10.242 2.879 2.85 1 98.81 100 VAL A CA 1
ATOM 725 C C . VAL A 1 100 ? -10.883 3.02 4.23 1 98.81 100 VAL A C 1
ATOM 727 O O . VAL A 1 100 ? -11.938 3.635 4.375 1 98.81 100 VAL A O 1
ATOM 730 N N . THR A 1 101 ? -10.219 2.461 5.242 1 98.62 101 THR A N 1
ATOM 731 C CA . THR A 1 101 ? -10.711 2.6 6.609 1 98.62 101 THR A CA 1
ATOM 732 C C . THR A 1 101 ? -10.688 4.062 7.047 1 98.62 101 THR A C 1
ATOM 734 O O . THR A 1 101 ? -11.625 4.543 7.684 1 98.62 101 THR A O 1
ATOM 737 N N . GLY A 1 102 ? -9.609 4.781 6.707 1 98.5 102 GLY A N 1
ATOM 738 C CA . GLY A 1 102 ? -9.523 6.203 7.004 1 98.5 102 GLY A CA 1
ATOM 739 C C . GLY A 1 102 ? -10.68 7 6.438 1 98.5 102 GLY A C 1
ATOM 740 O O . GLY A 1 102 ? -11.234 7.871 7.113 1 98.5 102 GLY A O 1
ATOM 741 N N . ALA A 1 103 ? -11.07 6.695 5.219 1 98 103 ALA A N 1
ATOM 742 C CA . ALA A 1 103 ? -12.172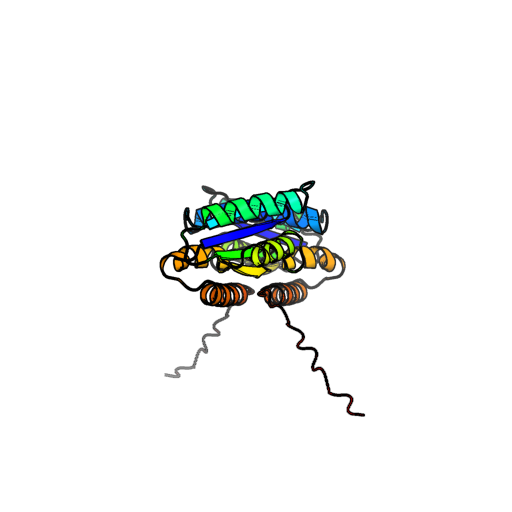 7.395 4.555 1 98 103 ALA A CA 1
ATOM 743 C C . ALA A 1 103 ? -13.469 7.246 5.344 1 98 103 ALA A C 1
ATOM 745 O O . ALA A 1 103 ? -14.336 8.125 5.297 1 98 103 ALA A O 1
ATOM 746 N N . THR A 1 104 ? -13.578 6.195 6.129 1 96.38 104 THR A N 1
ATOM 747 C CA . THR A 1 104 ? -14.797 5.961 6.895 1 96.38 104 THR A CA 1
ATOM 748 C C . THR A 1 104 ? -14.695 6.586 8.281 1 96.38 104 THR A C 1
ATOM 750 O O . THR A 1 104 ? -15.711 6.871 8.914 1 96.38 104 THR A O 1
ATOM 753 N N . LEU A 1 105 ? -13.484 6.867 8.742 1 97 105 LEU A N 1
ATOM 754 C CA . LEU A 1 105 ? -13.297 7.273 10.125 1 97 105 LEU A CA 1
ATOM 755 C C . LEU A 1 105 ? -13.094 8.781 10.234 1 97 105 LEU A C 1
ATOM 757 O O . LEU A 1 105 ? -13.312 9.375 11.289 1 97 105 LEU A O 1
ATOM 761 N N . VAL A 1 106 ? -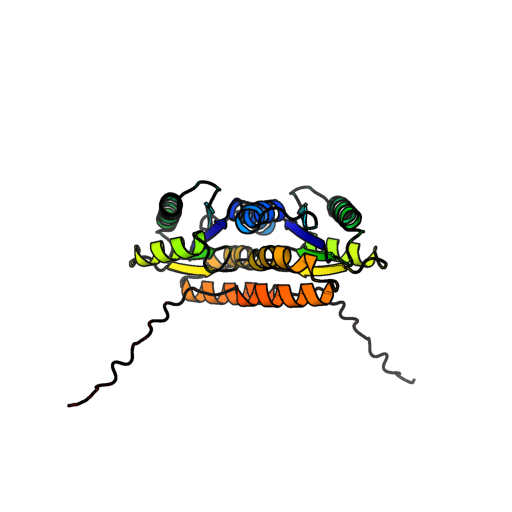12.703 9.422 9.18 1 95.94 106 VAL A N 1
ATOM 762 C CA . VAL A 1 106 ? -12.188 10.789 9.211 1 95.94 106 VAL A CA 1
ATOM 763 C C . VAL A 1 106 ? -13.258 11.734 9.742 1 95.94 106 VAL A C 1
ATOM 765 O O . VAL A 1 106 ? -12.945 12.719 10.414 1 95.94 106 VAL A O 1
ATOM 768 N N . GLU A 1 107 ? -14.547 11.469 9.492 1 93.62 107 GLU A N 1
ATOM 769 C CA . GLU A 1 107 ? -15.609 12.391 9.883 1 93.62 107 GLU A CA 1
ATOM 770 C C . GLU A 1 107 ? -15.82 12.375 11.391 1 93.62 107 GLU A C 1
ATOM 772 O O . GLU A 1 107 ? -16.188 13.398 11.984 1 93.62 107 GLU A O 1
ATOM 777 N N . ASP A 1 108 ? -15.531 11.32 12.016 1 94.44 108 ASP A N 1
ATOM 778 C CA . ASP A 1 108 ? -15.867 11.156 13.43 1 94.44 108 ASP A CA 1
ATOM 779 C C . ASP A 1 108 ? -14.633 11.289 14.305 1 94.44 108 ASP A C 1
ATOM 781 O O . ASP A 1 108 ? -14.719 11.227 15.531 1 94.44 108 ASP A O 1
ATOM 785 N N . GLU A 1 109 ? -13.508 11.406 13.688 1 94.75 109 GLU A N 1
ATOM 786 C CA . GLU A 1 109 ? -12.266 11.508 14.445 1 94.75 109 GLU A CA 1
ATOM 787 C C . GLU A 1 109 ? -11.781 12.953 14.523 1 94.75 109 GLU A C 1
ATOM 789 O O . GLU A 1 109 ? -11.852 13.695 13.539 1 94.75 109 GLU A O 1
ATOM 794 N N . SER A 1 110 ? -11.297 13.32 15.742 1 96.88 110 SER A N 1
ATOM 795 C CA . SER A 1 110 ? -10.836 14.695 15.898 1 96.88 110 SER A CA 1
ATOM 796 C C . SER A 1 110 ? -9.367 14.742 16.312 1 96.88 110 SER A C 1
ATOM 798 O O . SER A 1 110 ? -8.758 15.82 16.344 1 96.88 110 SER A O 1
ATOM 800 N N . ASP A 1 111 ? -8.758 13.625 16.672 1 98.06 111 ASP A N 1
ATOM 801 C CA . ASP A 1 111 ? -7.359 13.547 17.078 1 98.06 111 ASP A CA 1
ATOM 802 C C . ASP A 1 111 ? -6.523 12.812 16.031 1 98.06 111 ASP A C 1
ATOM 804 O O . ASP A 1 111 ? -6.59 11.586 15.93 1 98.06 111 ASP A O 1
ATOM 808 N N . PRO A 1 112 ? -5.664 13.523 15.344 1 98.25 112 PRO A N 1
ATOM 809 C CA . PRO A 1 112 ? -4.871 12.883 14.297 1 98.25 112 PRO A CA 1
ATOM 810 C C . PRO A 1 112 ? -3.961 11.781 14.836 1 98.25 112 PRO A C 1
ATOM 812 O O . PRO A 1 112 ? -3.705 10.789 14.141 1 98.25 112 PRO A O 1
ATOM 815 N N . LYS A 1 113 ? -3.447 11.938 16.031 1 97.94 113 LYS A N 1
ATOM 816 C CA . LYS A 1 113 ? -2.592 10.898 16.594 1 97.94 113 LYS A CA 1
ATOM 817 C C . LYS A 1 113 ? -3.373 9.609 16.828 1 97.94 113 LYS A C 1
ATOM 819 O O . LYS A 1 113 ? -2.9 8.523 16.5 1 97.94 113 LYS A O 1
ATOM 824 N N . ALA A 1 114 ? -4.531 9.742 17.406 1 98.19 114 ALA A N 1
ATOM 825 C CA . ALA A 1 114 ? -5.379 8.57 17.625 1 98.19 114 ALA A CA 1
ATOM 826 C C . ALA A 1 114 ? -5.727 7.891 16.297 1 98.19 114 ALA A C 1
ATOM 828 O O . ALA A 1 114 ? -5.691 6.66 16.203 1 98.19 114 ALA A O 1
ATOM 829 N N . LEU A 1 115 ? -6.086 8.648 15.281 1 98.56 115 LEU A N 1
ATOM 830 C CA . LEU A 1 115 ? -6.414 8.094 13.969 1 98.56 115 LEU A CA 1
ATOM 831 C C . LEU A 1 115 ? -5.203 7.398 13.359 1 98.56 115 LEU A C 1
ATOM 833 O O . LEU A 1 115 ? -5.324 6.289 12.828 1 98.56 115 LEU A O 1
ATOM 837 N N . ALA A 1 116 ? -4.051 8.031 13.414 1 98.69 116 ALA A N 1
ATOM 838 C CA . ALA A 1 116 ? -2.828 7.438 12.883 1 98.69 116 ALA A CA 1
ATOM 839 C C . ALA A 1 116 ? -2.561 6.078 13.523 1 98.69 116 ALA A C 1
ATOM 841 O O . ALA A 1 116 ? -2.262 5.105 12.82 1 98.69 116 ALA A O 1
ATOM 842 N N . ASP A 1 117 ? -2.66 6.043 14.852 1 98.44 117 ASP A N 1
ATOM 843 C CA . ASP A 1 117 ? -2.422 4.797 15.57 1 98.44 117 ASP A CA 1
ATOM 844 C C . ASP A 1 117 ? -3.404 3.713 15.133 1 98.44 117 ASP A C 1
ATOM 846 O O . ASP A 1 117 ? -3.018 2.559 14.93 1 98.44 117 ASP A O 1
ATOM 850 N N . GLU A 1 118 ? -4.594 4.07 15.008 1 98.56 118 GLU A N 1
ATOM 851 C CA . GLU A 1 118 ? -5.617 3.125 14.578 1 98.56 118 GLU A CA 1
ATOM 852 C C . GLU A 1 118 ? -5.352 2.629 13.156 1 98.56 118 GLU A C 1
ATOM 854 O O . GLU A 1 118 ? -5.473 1.435 12.883 1 98.56 118 GLU A O 1
ATOM 859 N N . LEU A 1 119 ? -5.016 3.494 12.273 1 98.81 119 LEU A N 1
ATOM 860 C CA . LEU A 1 119 ? -4.773 3.123 10.883 1 98.81 119 LEU A CA 1
ATOM 861 C C . LEU A 1 119 ? -3.543 2.23 10.766 1 98.81 119 LEU A C 1
ATOM 863 O O . LEU A 1 119 ? -3.508 1.324 9.93 1 98.81 119 LEU A O 1
ATOM 867 N N . ILE A 1 120 ? -2.525 2.49 11.602 1 98.81 120 ILE A N 1
ATOM 868 C CA . ILE A 1 120 ? -1.354 1.619 11.602 1 98.81 120 ILE A CA 1
ATOM 869 C C . ILE A 1 120 ? -1.766 0.206 12.008 1 98.81 120 ILE A C 1
ATOM 871 O O . ILE A 1 120 ? -1.354 -0.772 11.383 1 98.81 120 ILE A O 1
ATOM 875 N N . GLU A 1 121 ? -2.549 0.112 13.016 1 98.75 121 GLU A N 1
ATOM 876 C CA . GLU A 1 121 ? -3.033 -1.193 13.453 1 98.75 121 GLU A CA 1
ATOM 877 C C . GLU A 1 121 ? -3.832 -1.884 12.352 1 98.75 121 GLU A C 1
ATOM 879 O O . GLU A 1 121 ? -3.641 -3.072 12.094 1 98.75 121 GLU A O 1
ATOM 884 N N . VAL A 1 122 ? -4.719 -1.179 11.719 1 98.75 122 VAL A N 1
ATOM 885 C CA . VAL A 1 122 ? -5.516 -1.707 10.617 1 98.75 122 VAL A CA 1
ATOM 886 C C . VAL A 1 122 ? -4.594 -2.205 9.508 1 98.75 122 VAL A C 1
ATOM 888 O O . VAL A 1 122 ? -4.781 -3.305 8.984 1 98.75 122 VAL A O 1
ATOM 891 N N . GLY A 1 123 ? -3.59 -1.328 9.125 1 98.81 123 GLY A N 1
ATOM 892 C CA . GLY A 1 123 ? -2.65 -1.696 8.086 1 98.81 123 GLY A CA 1
ATOM 893 C C . GLY A 1 123 ? -1.916 -2.992 8.367 1 98.81 123 GLY A C 1
ATOM 894 O O . GLY A 1 123 ? -1.805 -3.855 7.496 1 98.81 123 GLY A O 1
ATOM 895 N N . LYS A 1 124 ? -1.457 -3.139 9.594 1 98.81 124 LYS A N 1
ATOM 896 C CA . LYS A 1 124 ? -0.731 -4.34 10 1 98.81 124 LYS A CA 1
ATOM 897 C C . LYS A 1 124 ? -1.65 -5.559 10.008 1 98.81 124 LYS A C 1
ATOM 899 O O . LYS A 1 124 ? -1.279 -6.629 9.523 1 98.81 124 LYS A O 1
ATOM 904 N N . ASP A 1 125 ? -2.844 -5.402 10.523 1 98.56 125 ASP A N 1
ATOM 905 C CA . ASP A 1 125 ? -3.799 -6.5 10.648 1 98.56 125 ASP A CA 1
ATOM 906 C C . ASP A 1 125 ? -4.215 -7.023 9.273 1 98.56 125 ASP A C 1
ATOM 908 O O . ASP A 1 125 ? -4.586 -8.188 9.133 1 98.56 125 ASP A O 1
ATOM 912 N N . CYS A 1 126 ? -4.09 -6.211 8.266 1 98.75 126 CYS A N 1
ATOM 913 C CA . CYS A 1 126 ? -4.59 -6.578 6.945 1 98.75 126 CYS A CA 1
ATOM 914 C C . CYS A 1 126 ? -3.486 -7.191 6.094 1 98.75 126 CYS A C 1
ATOM 916 O O . CYS A 1 126 ? -3.73 -7.605 4.961 1 98.75 126 CYS A O 1
ATOM 918 N N . LEU A 1 127 ? -2.25 -7.184 6.629 1 98.69 127 LEU A N 1
ATOM 919 C CA . LEU A 1 127 ? -1.177 -7.922 5.969 1 98.69 127 LEU A CA 1
ATOM 920 C C . LEU A 1 127 ? -1.221 -9.398 6.348 1 98.69 127 LEU A C 1
ATOM 922 O O . LEU A 1 127 ? -0.648 -9.805 7.363 1 98.69 127 LEU A O 1
ATOM 926 N N . VAL A 1 128 ? -1.903 -10.195 5.496 1 97.19 128 VAL A N 1
ATOM 927 C CA . VAL A 1 128 ? -2.168 -11.578 5.875 1 97.19 128 VAL A CA 1
ATOM 928 C C . VAL A 1 128 ? -2.041 -12.484 4.652 1 97.19 128 VAL A C 1
ATOM 930 O O . VAL A 1 128 ? -2.414 -12.094 3.541 1 97.19 128 VAL A O 1
ATOM 933 N N . PRO A 1 129 ? -1.524 -13.711 4.855 1 96.69 129 PRO A N 1
ATOM 934 C CA . PRO A 1 129 ? -1.606 -14.719 3.793 1 96.69 129 PRO A CA 1
ATOM 935 C C . PRO A 1 129 ? -2.982 -15.375 3.705 1 96.69 129 PRO A C 1
ATOM 937 O O . PRO A 1 129 ? -3.744 -15.352 4.676 1 96.69 129 PRO A O 1
ATOM 940 N N . PHE A 1 130 ? -3.359 -15.758 2.555 1 93.75 130 PHE A N 1
ATOM 941 C CA . PHE A 1 130 ? -4.488 -16.688 2.516 1 93.75 130 PHE A CA 1
ATOM 942 C C . PHE A 1 130 ? -4.102 -18.031 3.104 1 93.75 130 PHE A C 1
ATOM 944 O O . PHE A 1 130 ? -3.096 -18.625 2.703 1 93.75 130 PHE A O 1
ATOM 951 N N . VAL A 1 131 ? -4.852 -18.484 4.148 1 83.62 131 VAL A N 1
ATOM 952 C CA . VAL A 1 131 ? -4.684 -19.828 4.691 1 83.62 131 VAL A CA 1
ATOM 953 C C . VAL A 1 131 ? -6.023 -20.562 4.691 1 83.62 131 VAL A C 1
ATOM 955 O O . VAL A 1 131 ? -7.023 -20.031 5.191 1 83.62 131 VAL A O 1
ATOM 958 N N . LEU A 1 132 ? -6.043 -21.578 3.906 1 71.12 132 LEU A N 1
ATOM 959 C CA . LEU A 1 132 ? -7.25 -22.391 3.932 1 71.12 132 LEU A CA 1
ATOM 960 C C . LEU A 1 132 ? -7.477 -22.984 5.32 1 71.12 132 LEU A C 1
ATOM 962 O O . LEU A 1 132 ? -6.574 -23.594 5.891 1 71.12 132 LEU A O 1
ATOM 966 N N . GLU A 1 133 ? -8.18 -22.297 6.152 1 54.16 133 GLU A N 1
ATOM 967 C CA . GLU A 1 133 ? -8.508 -23.031 7.367 1 54.16 133 GLU A CA 1
ATOM 968 C C . GLU A 1 133 ? -9.18 -24.359 7.035 1 54.16 133 GLU A C 1
ATOM 970 O O . GLU A 1 133 ? -10.234 -24.391 6.395 1 54.16 133 GLU A O 1
ATOM 975 N N . ILE A 1 134 ? -8.453 -25.281 6.68 1 50.59 134 ILE A N 1
ATOM 976 C CA . ILE A 1 134 ? -9.117 -26.578 6.66 1 50.59 134 ILE A CA 1
ATOM 977 C C . ILE A 1 134 ? -9.844 -26.812 7.984 1 50.59 134 ILE A C 1
ATOM 979 O O . ILE A 1 134 ? -9.219 -26.844 9.047 1 50.59 134 ILE A O 1
ATOM 983 N N . HIS A 1 135 ? -10.93 -26.219 8.117 1 42.41 135 HIS A N 1
ATOM 984 C CA . HIS A 1 135 ? -11.711 -26.719 9.242 1 42.41 135 HIS A CA 1
ATOM 985 C C . HIS A 1 135 ? -11.727 -28.25 9.273 1 42.41 135 HIS A C 1
ATOM 987 O O . HIS A 1 135 ? -12.211 -28.891 8.336 1 42.41 135 HIS A O 1
ATOM 993 N N . GLU A 1 136 ? -10.703 -28.859 9.703 1 40.69 136 GLU A N 1
ATOM 994 C CA . GLU A 1 136 ? -10.883 -30.266 10.102 1 40.69 136 GLU A CA 1
ATOM 995 C C . GLU A 1 136 ? -12.148 -30.438 10.93 1 40.69 136 GLU A C 1
ATOM 997 O O . GLU A 1 136 ? -12.266 -29.875 12.016 1 40.69 136 GLU A O 1
ATOM 1002 N N . ASP A 1 137 ? -13.258 -30.406 10.383 1 39.47 137 ASP A N 1
ATOM 1003 C CA . ASP A 1 137 ? -14.414 -30.969 11.086 1 39.47 137 ASP A CA 1
ATOM 1004 C C . ASP A 1 137 ? -14.023 -32.219 11.883 1 39.47 137 ASP A C 1
ATOM 1006 O O . ASP A 1 137 ? -13.586 -33.219 11.312 1 39.47 137 ASP A O 1
ATOM 1010 N N . ASP A 1 138 ? -13.508 -32.094 13 1 40.81 138 ASP A N 1
ATOM 1011 C CA . ASP A 1 138 ? -13.469 -33.188 13.969 1 40.81 138 ASP A CA 1
ATOM 1012 C C . ASP A 1 138 ? -14.742 -34.031 13.883 1 40.81 138 ASP A C 1
ATOM 1014 O O . ASP A 1 138 ? -15.82 -33.562 14.273 1 40.81 138 ASP A O 1
ATOM 1018 N N . ALA A 1 139 ? -14.984 -34.906 12.961 1 39.5 139 ALA A N 1
ATOM 1019 C CA . ALA A 1 139 ? -15.914 -36.031 13.008 1 39.5 139 ALA A CA 1
ATOM 1020 C C . ALA A 1 139 ? -15.898 -36.688 14.383 1 39.5 139 ALA A C 1
ATOM 1022 O O . ALA A 1 139 ? -15.023 -37.5 14.672 1 39.5 139 ALA A O 1
ATOM 1023 N N . GLU A 1 140 ? -16.125 -36.094 15.477 1 38.12 140 GLU A N 1
ATOM 1024 C CA . GLU A 1 140 ? -16.484 -36.812 16.703 1 38.12 140 GLU A CA 1
ATOM 1025 C C . GLU A 1 140 ? -17.547 -37.875 16.438 1 38.12 140 GLU A C 1
ATOM 1027 O O . GLU A 1 140 ? -18.594 -37.562 15.844 1 38.12 140 GLU A O 1
ATOM 1032 N N . GLU A 1 141 ? -17.156 -39.188 16.406 1 36.19 141 GLU A N 1
ATOM 1033 C CA . GLU A 1 141 ? -17.781 -40.5 16.516 1 36.19 141 GLU A CA 1
ATOM 1034 C C . GLU A 1 141 ? -19 -40.438 17.453 1 36.19 141 GLU A C 1
ATOM 1036 O O . GLU A 1 141 ? -18.844 -40.25 18.672 1 36.19 141 GLU A O 1
ATOM 1041 N N . ASP A 1 142 ? -20.062 -39.812 17.188 1 35.69 142 ASP A N 1
ATOM 1042 C CA . ASP A 1 142 ? -21.266 -40.219 17.891 1 35.69 142 ASP A CA 1
ATOM 1043 C C . ASP A 1 142 ? -21.438 -41.719 17.859 1 35.69 142 ASP A C 1
ATOM 1045 O O . ASP A 1 142 ? -21.688 -42.312 16.797 1 35.69 142 ASP A O 1
ATOM 1049 N N . GLY A 1 143 ? -20.609 -42.531 18.5 1 31.78 143 GLY A N 1
ATOM 1050 C CA . GLY A 1 143 ? -20.812 -43.938 18.859 1 31.78 143 GLY A CA 1
ATOM 1051 C C . GLY A 1 143 ? -22.266 -44.25 19.219 1 31.78 143 GLY A C 1
ATOM 1052 O O . GLY A 1 143 ? -22.906 -43.469 19.938 1 31.78 143 GLY A O 1
ATOM 1053 N N . ILE A 1 144 ? -23.031 -45.312 18.531 1 25.38 144 ILE A N 1
ATOM 1054 C CA . ILE A 1 144 ? -24.156 -46.125 19 1 25.38 144 ILE A CA 1
ATOM 1055 C C . ILE A 1 144 ? -23.734 -46.875 20.266 1 25.38 144 ILE A C 1
ATOM 1057 O O . ILE A 1 144 ? -22.609 -47.375 20.375 1 25.38 144 ILE A O 1
ATOM 1061 N N . MET B 1 1 ? 14.234 -18.859 -8.812 1 96.25 1 MET B N 1
ATOM 1062 C CA . MET B 1 1 ? 13.711 -17.516 -8.531 1 96.25 1 MET B CA 1
ATOM 1063 C C . MET B 1 1 ? 12.195 -17.562 -8.344 1 96.25 1 MET B C 1
ATOM 1065 O O . MET B 1 1 ? 11.523 -18.453 -8.852 1 96.25 1 MET B O 1
ATOM 1069 N N . VAL B 1 2 ? 11.664 -16.703 -7.559 1 98.56 2 VAL B N 1
ATOM 1070 C CA . VAL B 1 2 ? 10.227 -16.578 -7.32 1 98.56 2 VAL B CA 1
ATOM 1071 C C . VAL B 1 2 ? 9.695 -15.336 -8.039 1 98.56 2 VAL B C 1
ATOM 1073 O O . VAL B 1 2 ? 10.305 -14.266 -7.992 1 98.56 2 VAL B O 1
ATOM 1076 N N . GLY B 1 3 ? 8.594 -15.523 -8.828 1 98.62 3 GLY B N 1
ATOM 1077 C CA . GLY B 1 3 ? 7.926 -14.383 -9.438 1 98.62 3 GLY B CA 1
ATOM 1078 C C . GLY B 1 3 ? 6.988 -13.664 -8.484 1 98.62 3 GLY B C 1
ATOM 1079 O O . GLY B 1 3 ? 6.543 -14.242 -7.492 1 98.62 3 GLY B O 1
ATOM 1080 N N . LEU B 1 4 ? 6.75 -12.414 -8.758 1 98.88 4 LEU B N 1
ATOM 1081 C CA . LEU B 1 4 ? 5.75 -11.633 -8.039 1 98.88 4 LEU B CA 1
ATOM 1082 C C . LEU B 1 4 ? 4.633 -11.18 -8.969 1 98.88 4 LEU B C 1
ATOM 1084 O O . LEU B 1 4 ? 4.891 -10.828 -10.125 1 98.88 4 LEU B O 1
ATOM 1088 N N . LEU B 1 5 ? 3.477 -11.211 -8.453 1 98.94 5 LEU B N 1
ATOM 1089 C CA . LEU B 1 5 ? 2.307 -10.688 -9.156 1 98.94 5 LEU B CA 1
ATOM 1090 C C . LEU B 1 5 ? 1.537 -9.711 -8.273 1 98.94 5 LEU B C 1
ATOM 1092 O O . LEU B 1 5 ? 1.048 -10.078 -7.207 1 98.94 5 LEU B O 1
ATOM 1096 N N . ILE B 1 6 ? 1.459 -8.445 -8.656 1 98.94 6 ILE B N 1
ATOM 1097 C CA . ILE B 1 6 ? 0.774 -7.402 -7.906 1 98.94 6 ILE B CA 1
ATOM 1098 C C . ILE B 1 6 ? -0.589 -7.121 -8.531 1 98.94 6 ILE B C 1
ATOM 1100 O O . ILE B 1 6 ? -0.688 -6.898 -9.742 1 98.94 6 ILE B O 1
ATOM 1104 N N . THR B 1 7 ? -1.62 -7.148 -7.734 1 98.94 7 THR B N 1
ATOM 1105 C CA . THR B 1 7 ? -2.955 -6.867 -8.25 1 98.94 7 THR B CA 1
ATOM 1106 C C . THR B 1 7 ? -3.777 -6.086 -7.227 1 98.94 7 THR B C 1
ATOM 1108 O O . THR B 1 7 ? -3.492 -6.129 -6.031 1 98.94 7 THR B O 1
ATOM 1111 N N . GLY B 1 8 ? -4.758 -5.387 -7.648 1 98.88 8 GLY B N 1
ATOM 1112 C CA . GLY B 1 8 ? -5.633 -4.582 -6.805 1 98.88 8 GLY B CA 1
ATOM 1113 C C . GLY B 1 8 ? -6.633 -3.762 -7.598 1 98.88 8 GLY B C 1
ATOM 1114 O O . GLY B 1 8 ? -6.602 -3.756 -8.828 1 98.88 8 GLY B O 1
ATOM 1115 N N . HIS B 1 9 ? -7.527 -3.135 -6.895 1 98.94 9 HIS B N 1
ATOM 1116 C CA . HIS B 1 9 ? -8.609 -2.354 -7.492 1 98.94 9 HIS B CA 1
ATOM 1117 C C . HIS B 1 9 ? -8.055 -1.169 -8.281 1 98.94 9 HIS B C 1
ATOM 1119 O O . HIS B 1 9 ? -7.074 -0.546 -7.867 1 98.94 9 HIS B O 1
ATOM 1125 N N . GLY B 1 10 ? -8.766 -0.824 -9.398 1 98.69 10 GLY B N 1
ATOM 1126 C CA . GLY B 1 10 ? -8.43 0.367 -10.164 1 98.69 10 GLY B CA 1
ATOM 1127 C C . GLY B 1 10 ? -6.992 0.39 -10.641 1 98.69 10 GLY B C 1
ATOM 1128 O O . GLY B 1 10 ? -6.508 -0.583 -11.227 1 98.69 10 GLY B O 1
ATOM 1129 N N . GLU B 1 11 ? -6.344 1.535 -10.375 1 98.81 11 GLU B N 1
ATOM 1130 C CA . GLU B 1 11 ? -4.973 1.732 -10.828 1 98.81 11 GLU B CA 1
ATOM 1131 C C . GLU B 1 11 ? -3.971 1.419 -9.727 1 98.81 11 GLU B C 1
ATOM 1133 O O . GLU B 1 11 ? -2.834 1.899 -9.758 1 98.81 11 GLU B O 1
ATOM 1138 N N . PHE B 1 12 ? -4.422 0.664 -8.711 1 98.94 12 PHE B N 1
ATOM 1139 C CA . PHE B 1 12 ? -3.537 0.298 -7.609 1 98.94 12 PHE B CA 1
ATOM 1140 C C . PHE B 1 12 ? -2.238 -0.302 -8.133 1 98.94 12 PHE B C 1
ATOM 1142 O O . PHE B 1 12 ? -1.15 0.177 -7.805 1 98.94 12 PHE B O 1
ATOM 1149 N N . ALA B 1 13 ? -2.355 -1.311 -9 1 98.94 13 ALA B N 1
ATOM 1150 C CA . ALA B 1 13 ? -1.184 -2.041 -9.477 1 98.94 13 ALA B CA 1
ATOM 1151 C C . ALA B 1 13 ? -0.279 -1.139 -10.312 1 98.94 13 ALA B C 1
ATOM 1153 O O . ALA B 1 13 ? 0.947 -1.199 -10.195 1 98.94 13 ALA B O 1
ATOM 1154 N N . ALA B 1 14 ? -0.873 -0.309 -11.086 1 98.88 14 ALA B N 1
ATOM 1155 C CA . ALA B 1 14 ? -0.092 0.598 -11.922 1 98.88 14 ALA B CA 1
ATOM 1156 C C . ALA B 1 14 ? 0.641 1.633 -11.078 1 98.88 14 ALA B C 1
ATOM 1158 O O . ALA B 1 14 ? 1.77 2.018 -11.391 1 98.88 14 ALA B O 1
ATOM 1159 N N . GLY B 1 15 ? -0.076 2.186 -10.047 1 98.88 15 GLY B N 1
ATOM 1160 C CA . GLY B 1 15 ? 0.577 3.098 -9.117 1 98.88 15 GLY B CA 1
ATOM 1161 C C . GLY B 1 15 ? 1.767 2.479 -8.414 1 98.88 15 GLY B C 1
ATOM 1162 O O . GLY B 1 15 ? 2.824 3.102 -8.297 1 98.88 15 GLY B O 1
ATOM 1163 N N . MET B 1 16 ? 1.601 1.245 -7.961 1 98.94 16 MET B N 1
ATOM 1164 C CA . MET B 1 16 ? 2.684 0.521 -7.301 1 98.94 16 MET B CA 1
ATOM 1165 C C . MET B 1 16 ? 3.842 0.279 -8.258 1 98.94 16 MET B C 1
ATOM 1167 O O . MET B 1 16 ? 5.008 0.425 -7.883 1 98.94 16 MET B O 1
ATOM 1171 N N . GLN B 1 17 ? 3.535 -0.065 -9.492 1 98.81 17 GLN B N 1
ATOM 1172 C CA . GLN B 1 17 ? 4.559 -0.294 -10.508 1 98.81 17 GLN B CA 1
ATOM 1173 C C . GLN B 1 17 ? 5.398 0.96 -10.734 1 98.81 17 GLN B C 1
ATOM 1175 O O . GLN B 1 17 ? 6.629 0.893 -10.758 1 98.81 17 GLN B O 1
ATOM 1180 N N . SER B 1 18 ? 4.695 2.041 -10.914 1 98.75 18 SER B N 1
ATOM 1181 C CA . SER B 1 18 ? 5.359 3.318 -11.141 1 98.75 18 SER B CA 1
ATOM 1182 C C . SER B 1 18 ? 6.32 3.65 -10 1 98.75 18 SER B C 1
ATOM 1184 O O . SER B 1 18 ? 7.469 4.035 -10.242 1 98.75 18 SER B O 1
ATOM 1186 N N . ALA B 1 19 ? 5.871 3.5 -8.781 1 98.81 19 ALA B N 1
ATOM 1187 C CA . ALA B 1 19 ? 6.676 3.809 -7.598 1 98.81 19 ALA B CA 1
ATOM 1188 C C . ALA B 1 19 ? 7.848 2.842 -7.469 1 98.81 19 ALA B C 1
ATOM 1190 O O . ALA B 1 19 ? 8.984 3.266 -7.25 1 98.81 19 ALA B O 1
ATOM 1191 N N . ALA B 1 20 ? 7.582 1.55 -7.629 1 98.69 20 ALA B N 1
ATOM 1192 C CA . ALA B 1 20 ? 8.625 0.537 -7.496 1 98.69 20 ALA B CA 1
ATOM 1193 C C . ALA B 1 20 ? 9.719 0.739 -8.539 1 98.69 20 ALA B C 1
ATOM 1195 O O . ALA B 1 20 ? 10.906 0.602 -8.234 1 98.69 20 ALA B O 1
ATOM 1196 N N . LYS B 1 21 ? 9.305 1.059 -9.734 1 98.38 21 LYS B N 1
ATOM 1197 C CA . LYS B 1 21 ? 10.266 1.291 -10.805 1 98.38 21 LYS B CA 1
ATOM 1198 C C . LYS B 1 21 ? 11.195 2.455 -10.469 1 98.38 21 LYS B C 1
ATOM 1200 O O . LYS B 1 21 ? 12.398 2.395 -10.734 1 98.38 21 LYS B O 1
ATOM 1205 N N . MET B 1 22 ? 10.664 3.504 -9.922 1 97.88 22 MET B N 1
ATOM 1206 C CA . MET B 1 22 ? 11.438 4.684 -9.562 1 97.88 22 MET B CA 1
ATOM 1207 C C . MET B 1 22 ? 12.477 4.344 -8.492 1 97.88 22 MET B C 1
ATOM 1209 O O . MET B 1 22 ? 13.562 4.926 -8.469 1 97.88 22 MET B O 1
ATOM 1213 N N . ILE B 1 23 ? 12.148 3.379 -7.66 1 98 23 ILE B N 1
ATOM 1214 C CA . ILE B 1 23 ? 12.984 3.104 -6.496 1 98 23 ILE B CA 1
ATOM 1215 C C . ILE B 1 23 ? 13.953 1.97 -6.816 1 98 23 ILE B C 1
ATOM 1217 O O . ILE B 1 23 ? 15.148 2.059 -6.508 1 98 23 ILE B O 1
ATOM 1221 N N . ALA B 1 24 ? 13.438 0.901 -7.426 1 96.94 24 ALA B N 1
ATOM 1222 C CA . ALA B 1 24 ? 14.219 -0.322 -7.562 1 96.94 24 ALA B CA 1
ATOM 1223 C C . ALA B 1 24 ? 14.492 -0.643 -9.031 1 96.94 24 ALA B C 1
ATOM 1225 O O . ALA B 1 24 ? 15.195 -1.605 -9.336 1 96.94 24 ALA B O 1
ATOM 1226 N N . GLY B 1 25 ? 13.977 0.121 -9.938 1 97.06 25 GLY B N 1
ATOM 1227 C CA . GLY B 1 25 ? 14.094 -0.202 -11.352 1 97.06 25 GLY B CA 1
ATOM 1228 C C . GLY B 1 25 ? 13.094 -1.248 -11.812 1 97.06 25 GLY B C 1
ATOM 1229 O O . GLY B 1 25 ? 12.164 -1.592 -11.078 1 97.06 25 GLY B O 1
ATOM 1230 N N . GLU B 1 26 ? 13.266 -1.658 -13.031 1 95.44 26 GLU B N 1
ATOM 1231 C CA . GLU B 1 26 ? 12.375 -2.662 -13.602 1 95.44 26 GLU B CA 1
ATOM 1232 C C . GLU B 1 26 ? 12.82 -4.074 -13.234 1 95.44 26 GLU B C 1
ATOM 1234 O O . GLU B 1 26 ? 14.023 -4.34 -13.125 1 95.44 26 GLU B O 1
ATOM 1239 N N . CYS B 1 27 ? 11.852 -4.898 -12.969 1 95.44 27 CYS B N 1
ATOM 1240 C CA . CYS B 1 27 ? 12.102 -6.309 -12.68 1 95.44 27 CYS B CA 1
ATOM 1241 C C . CYS B 1 27 ? 11.227 -7.203 -13.547 1 95.44 27 CYS B C 1
ATOM 1243 O O . CYS B 1 27 ? 9.992 -7.137 -13.477 1 95.44 27 CYS B O 1
ATOM 1245 N N . GLU B 1 28 ? 11.797 -8.094 -14.328 1 95.25 28 GLU B N 1
ATOM 1246 C CA . GLU B 1 28 ? 11.102 -8.867 -15.344 1 95.25 28 GLU B CA 1
ATOM 1247 C C . GLU B 1 28 ? 10.156 -9.891 -14.711 1 95.25 28 GLU B C 1
ATOM 1249 O O . GLU B 1 28 ? 9.148 -10.266 -15.312 1 95.25 28 GLU B O 1
ATOM 1254 N N . VAL B 1 29 ? 10.539 -10.32 -13.508 1 97.31 29 VAL B N 1
ATOM 1255 C CA . VAL B 1 29 ? 9.758 -11.406 -12.922 1 97.31 29 VAL B CA 1
ATOM 1256 C C . VAL B 1 29 ? 8.688 -10.828 -11.992 1 97.31 29 VAL B C 1
ATOM 1258 O O . VAL B 1 29 ? 8.211 -11.516 -11.086 1 97.31 29 VAL B O 1
ATOM 1261 N N . ILE B 1 30 ? 8.344 -9.523 -12.125 1 98.81 30 ILE B N 1
ATOM 1262 C CA . ILE B 1 30 ? 7.207 -8.906 -11.445 1 98.81 30 ILE B CA 1
ATOM 1263 C C . ILE B 1 30 ? 6.164 -8.477 -12.477 1 98.81 30 ILE B C 1
ATOM 1265 O O . ILE B 1 30 ? 6.484 -7.762 -13.43 1 98.81 30 ILE B O 1
ATOM 1269 N N . LYS B 1 31 ? 5 -8.969 -12.32 1 98.88 31 LYS B N 1
ATOM 1270 C CA . LYS B 1 31 ? 3.875 -8.602 -13.18 1 98.88 31 LYS B CA 1
ATOM 1271 C C . LYS B 1 31 ? 2.828 -7.809 -12.398 1 98.88 31 LYS B C 1
ATOM 1273 O O . LYS B 1 31 ? 2.652 -8.016 -11.195 1 98.88 31 LYS B O 1
ATOM 1278 N N . TYR B 1 32 ? 2.148 -6.926 -13.07 1 98.94 32 TYR B N 1
ATOM 1279 C CA . TYR B 1 32 ? 1.138 -6.055 -12.492 1 98.94 32 TYR B CA 1
ATOM 1280 C C . TYR B 1 32 ? -0.189 -6.188 -13.227 1 98.94 32 TYR B C 1
ATOM 1282 O O . TYR B 1 32 ? -0.245 -6.031 -14.453 1 98.94 32 TYR B O 1
ATOM 1290 N N . VAL B 1 33 ? -1.252 -6.449 -12.5 1 98.94 33 VAL B N 1
ATOM 1291 C CA . VAL B 1 33 ? -2.562 -6.672 -13.102 1 98.94 33 VAL B CA 1
ATOM 1292 C C . VAL B 1 33 ? -3.596 -5.758 -12.445 1 98.94 33 VAL B C 1
ATOM 1294 O O . VAL B 1 33 ? -3.805 -5.824 -11.227 1 98.94 33 VAL B O 1
ATOM 1297 N N . LYS B 1 34 ? -4.25 -4.969 -13.2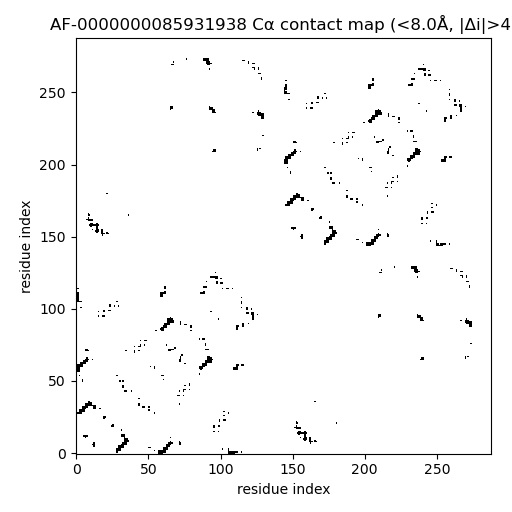42 1 98.88 34 LYS B N 1
ATOM 1298 C CA . LYS B 1 34 ? -5.266 -4.039 -12.758 1 98.88 34 LYS B CA 1
ATOM 1299 C C . LYS B 1 34 ? -6.633 -4.715 -12.664 1 98.88 34 LYS B C 1
ATOM 1301 O O . LYS B 1 34 ? -6.906 -5.672 -13.391 1 98.88 34 LYS B O 1
ATOM 1306 N N . PHE B 1 35 ? -7.449 -4.25 -11.773 1 98.88 35 PHE B N 1
ATOM 1307 C CA . PHE B 1 35 ? -8.875 -4.551 -11.727 1 98.88 35 PHE B CA 1
ATOM 1308 C C . PHE B 1 35 ? -9.703 -3.277 -11.883 1 98.88 35 PHE B C 1
ATOM 1310 O O . PHE B 1 35 ? -10.07 -2.648 -10.891 1 98.88 35 PHE B O 1
ATOM 1317 N N . LEU B 1 36 ? -9.992 -2.961 -13.102 1 98.56 36 LEU B N 1
ATOM 1318 C CA . LEU B 1 36 ? -10.602 -1.679 -13.445 1 98.56 36 LEU B CA 1
ATOM 1319 C C . LEU B 1 36 ? -12.109 -1.713 -13.227 1 98.56 36 LEU B C 1
ATOM 1321 O O . LEU B 1 36 ? -12.719 -2.787 -13.219 1 98.56 36 LEU B O 1
ATOM 1325 N N . GLU B 1 37 ? -12.641 -0.5 -13 1 96.94 37 GLU B N 1
ATOM 1326 C CA . GLU B 1 37 ? -14.094 -0.386 -12.914 1 96.94 37 GLU B CA 1
ATOM 1327 C C . GLU B 1 37 ? -14.773 -1.004 -14.133 1 96.94 37 GLU B C 1
ATOM 1329 O O . GLU B 1 37 ? -14.359 -0.758 -15.273 1 96.94 37 GLU B O 1
ATOM 1334 N N . GLY B 1 38 ? -15.805 -1.822 -13.938 1 97.06 38 GLY B N 1
ATOM 1335 C CA . GLY B 1 38 ? -16.547 -2.432 -15.039 1 97.06 38 GLY B CA 1
ATOM 1336 C C . GLY B 1 38 ? -15.984 -3.781 -15.453 1 97.06 38 GLY B C 1
ATOM 1337 O O . GLY B 1 38 ? -16.641 -4.531 -16.172 1 97.06 38 GLY B O 1
ATOM 1338 N N . MET B 1 39 ? -14.812 -4.113 -15.055 1 97.88 39 MET B N 1
ATOM 1339 C CA . MET B 1 39 ? -14.203 -5.414 -15.328 1 97.88 39 MET B CA 1
ATOM 1340 C C . MET B 1 39 ? -14.852 -6.504 -14.477 1 97.88 39 MET B C 1
ATOM 1342 O O . MET B 1 39 ? -15.078 -6.309 -13.281 1 97.88 39 MET B O 1
ATOM 1346 N N . SER B 1 40 ? -15.156 -7.668 -15.078 1 98.25 40 SER B N 1
ATOM 1347 C CA . SER B 1 40 ? -15.695 -8.805 -14.328 1 98.25 40 SER B CA 1
ATOM 1348 C C . SER B 1 40 ? -14.578 -9.594 -13.664 1 98.25 40 SER B C 1
ATOM 1350 O O . SER B 1 40 ? -13.406 -9.469 -14.031 1 98.25 40 SER B O 1
ATOM 1352 N N . THR B 1 41 ? -14.961 -10.406 -12.68 1 98.44 41 THR B N 1
ATOM 1353 C CA . THR B 1 41 ? -13.977 -11.266 -12.023 1 98.44 41 THR B CA 1
ATOM 1354 C C . THR B 1 41 ? -13.445 -12.312 -13 1 98.44 41 THR B C 1
ATOM 1356 O O . THR B 1 41 ? -12.305 -12.766 -12.875 1 98.44 41 THR B O 1
ATOM 1359 N N . GLU B 1 42 ? -14.219 -12.648 -14 1 98.5 42 GLU B N 1
ATOM 1360 C CA . GLU B 1 42 ? -13.75 -13.555 -15.039 1 98.5 42 GLU B CA 1
ATOM 1361 C C . GLU B 1 42 ? -12.648 -12.914 -15.875 1 98.5 42 GLU B C 1
ATOM 1363 O O . GLU B 1 42 ? -11.648 -13.562 -16.203 1 98.5 42 GLU B O 1
ATOM 1368 N N . GLN B 1 43 ? -12.906 -11.703 -16.203 1 98.81 43 GLN B N 1
ATOM 1369 C CA . GLN B 1 43 ? -11.883 -10.977 -16.953 1 98.81 43 GLN B CA 1
ATOM 1370 C C . GLN B 1 43 ? -10.617 -10.805 -16.125 1 98.81 43 GLN B C 1
ATOM 1372 O O . GLN B 1 43 ? -9.508 -10.914 -16.641 1 98.81 43 GLN B O 1
ATOM 1377 N N . LEU B 1 44 ? -10.781 -10.523 -14.852 1 98.88 44 LEU B N 1
ATOM 1378 C CA . LEU B 1 44 ? -9.641 -10.445 -13.945 1 98.88 44 LEU B CA 1
ATOM 1379 C C . LEU B 1 44 ? -8.898 -11.781 -13.898 1 98.88 44 LEU B C 1
ATOM 1381 O O . LEU B 1 44 ? -7.668 -11.812 -13.992 1 98.88 44 LEU B O 1
ATOM 1385 N N . ALA B 1 45 ? -9.625 -12.867 -13.781 1 98.88 45 ALA B N 1
ATOM 1386 C CA . ALA B 1 45 ? -9.016 -14.195 -13.742 1 98.88 45 ALA B CA 1
ATOM 1387 C C . ALA B 1 45 ? -8.203 -14.461 -15 1 98.88 45 ALA B C 1
ATOM 1389 O O . ALA B 1 45 ? -7.109 -15.023 -14.93 1 98.88 45 ALA B O 1
ATOM 1390 N N . ASP B 1 46 ? -8.734 -14.031 -16.125 1 98.88 46 ASP B N 1
ATOM 1391 C CA . ASP B 1 46 ? -8.023 -14.211 -17.391 1 98.88 46 ASP B CA 1
ATOM 1392 C C . ASP B 1 46 ? -6.676 -13.492 -17.359 1 98.88 46 ASP B C 1
ATOM 1394 O O . ASP B 1 46 ? -5.664 -14.039 -17.797 1 98.88 46 ASP B O 1
ATOM 1398 N N . GLN B 1 47 ? -6.688 -12.312 -16.875 1 98.88 47 GLN B N 1
ATOM 1399 C CA . GLN B 1 47 ? -5.461 -11.523 -16.828 1 98.88 47 GLN B CA 1
ATOM 1400 C C . GLN B 1 47 ? -4.477 -12.109 -15.82 1 98.88 47 GLN B C 1
ATOM 1402 O O . GLN B 1 47 ? -3.271 -12.141 -16.062 1 98.88 47 GLN B O 1
ATOM 1407 N N . LEU B 1 48 ? -4.973 -12.531 -14.648 1 98.94 48 LEU B N 1
ATOM 1408 C CA . LEU B 1 48 ? -4.117 -13.164 -13.656 1 98.94 48 LEU B CA 1
ATOM 1409 C C . LEU B 1 48 ? -3.496 -14.445 -14.211 1 98.94 48 LEU B C 1
ATOM 1411 O O . LEU B 1 48 ? -2.299 -14.68 -14.039 1 98.94 48 LEU B O 1
ATOM 1415 N N . ASN B 1 49 ? -4.285 -15.203 -14.906 1 98.88 49 ASN B N 1
ATOM 1416 C CA . ASN B 1 49 ? -3.781 -16.453 -15.477 1 98.88 49 ASN B CA 1
ATOM 1417 C C . ASN B 1 49 ? -2.723 -16.188 -16.547 1 98.88 49 ASN B C 1
ATOM 1419 O O . ASN B 1 49 ? -1.737 -16.922 -16.641 1 98.88 49 ASN B O 1
ATOM 1423 N N . ALA B 1 50 ? -2.969 -15.188 -17.344 1 98.88 50 ALA B N 1
ATOM 1424 C CA . ALA B 1 50 ? -1.948 -14.805 -18.312 1 98.88 50 ALA B CA 1
ATOM 1425 C C . ALA B 1 50 ? -0.639 -14.438 -17.625 1 98.88 50 ALA B C 1
ATOM 1427 O O . ALA B 1 50 ? 0.443 -14.781 -18.109 1 98.88 50 ALA B O 1
ATOM 1428 N N . ALA B 1 51 ? -0.704 -13.758 -16.516 1 98.88 51 ALA B N 1
ATOM 1429 C CA . ALA B 1 51 ? 0.48 -13.383 -15.75 1 98.88 51 ALA B CA 1
ATOM 1430 C C . ALA B 1 51 ? 1.154 -14.617 -15.156 1 98.88 51 ALA B C 1
ATOM 1432 O O . ALA B 1 51 ? 2.383 -14.734 -15.18 1 98.88 51 ALA B O 1
ATOM 1433 N N . PHE B 1 52 ? 0.33 -15.5 -14.602 1 98.81 52 PHE B N 1
ATOM 1434 C CA . PHE B 1 52 ? 0.872 -16.75 -14.078 1 98.81 52 PHE B CA 1
ATOM 1435 C C . PHE B 1 52 ? 1.615 -17.516 -15.164 1 98.81 52 PHE B C 1
ATOM 1437 O O . PHE B 1 52 ? 2.688 -18.078 -14.914 1 98.81 52 PHE B O 1
ATOM 1444 N N . ASP B 1 53 ? 1.057 -17.562 -16.391 1 98.75 53 ASP B N 1
ATOM 1445 C CA . ASP B 1 53 ? 1.71 -18.219 -17.516 1 98.75 53 ASP B CA 1
ATOM 1446 C C . ASP B 1 53 ? 3.055 -17.578 -17.828 1 98.75 53 ASP B C 1
ATOM 1448 O O . ASP B 1 53 ? 4.035 -18.266 -18.109 1 98.75 53 ASP B O 1
ATOM 1452 N N . ALA B 1 54 ? 3.078 -16.281 -17.766 1 98.44 54 ALA B N 1
ATOM 1453 C CA . ALA B 1 54 ? 4.305 -15.547 -18.062 1 98.44 54 ALA B CA 1
ATOM 1454 C C . ALA B 1 54 ? 5.375 -15.828 -17 1 98.44 54 ALA B C 1
ATOM 1456 O O . ALA B 1 54 ? 6.566 -15.641 -17.25 1 98.44 54 ALA B O 1
ATOM 1457 N N . LEU B 1 55 ? 4.949 -16.266 -15.797 1 98.38 55 LEU B N 1
ATOM 1458 C CA . LEU B 1 55 ? 5.867 -16.531 -14.688 1 98.38 55 LEU B CA 1
ATOM 1459 C C . LEU B 1 55 ? 6.055 -18.031 -14.484 1 98.38 55 LEU B C 1
ATOM 1461 O O . LEU B 1 55 ? 6.488 -18.469 -13.422 1 98.38 55 LEU B O 1
ATOM 1465 N N . SER B 1 56 ? 5.723 -18.812 -15.5 1 96.75 56 SER B N 1
ATOM 1466 C CA . SER B 1 56 ? 5.695 -20.266 -15.383 1 96.75 56 SER B CA 1
ATOM 1467 C C . SER B 1 56 ? 7.098 -20.828 -15.195 1 96.75 56 SER B C 1
ATOM 1469 O O . SER B 1 56 ? 7.258 -21.953 -14.719 1 96.75 56 SER B O 1
ATOM 1471 N N . SER B 1 57 ? 8.133 -20.078 -15.578 1 96.31 57 SER B N 1
ATOM 1472 C CA . SER B 1 57 ? 9.5 -20.562 -15.461 1 96.31 57 SER B CA 1
ATOM 1473 C C . SER B 1 57 ? 10.047 -20.359 -14.055 1 96.31 57 SER B C 1
ATOM 1475 O O . SER B 1 57 ? 11.125 -20.844 -13.719 1 96.31 57 SER B O 1
ATOM 1477 N N . CYS B 1 58 ? 9.367 -19.594 -13.195 1 97.94 58 CYS B N 1
ATOM 1478 C CA . CYS B 1 58 ? 9.781 -19.344 -11.82 1 97.94 58 CYS B CA 1
ATOM 1479 C C . CYS B 1 58 ? 9.477 -20.547 -10.938 1 97.94 58 CYS B C 1
ATOM 1481 O O . CYS B 1 58 ? 8.625 -21.375 -11.281 1 97.94 58 CYS B O 1
ATOM 1483 N N . ASP B 1 59 ? 10.141 -20.656 -9.875 1 98.12 59 ASP B N 1
ATOM 1484 C CA . ASP B 1 59 ? 9.938 -21.75 -8.93 1 98.12 59 ASP B CA 1
ATOM 1485 C C . ASP B 1 59 ? 8.57 -21.656 -8.266 1 98.12 59 ASP B C 1
ATOM 1487 O O . ASP B 1 59 ? 8.078 -22.641 -7.711 1 98.12 59 ASP B O 1
ATOM 1491 N N . GLY B 1 60 ? 7.961 -20.547 -8.297 1 98.44 60 GLY B N 1
ATOM 1492 C CA . GLY B 1 60 ? 6.66 -20.188 -7.746 1 98.44 60 GLY B CA 1
ATOM 1493 C C . GLY B 1 60 ? 6.34 -18.719 -7.859 1 98.44 60 GLY B C 1
ATOM 1494 O O . GLY B 1 60 ? 7.117 -17.953 -8.43 1 98.44 60 GLY B O 1
ATOM 1495 N N . VAL B 1 61 ? 5.141 -18.422 -7.438 1 98.81 61 VAL B N 1
ATOM 1496 C CA . VAL B 1 61 ? 4.707 -17.031 -7.547 1 98.81 61 VAL B CA 1
ATOM 1497 C C . VAL B 1 61 ? 4.086 -16.578 -6.227 1 98.81 61 VAL B C 1
ATOM 1499 O O . VAL B 1 61 ? 3.33 -17.328 -5.598 1 98.81 61 VAL B O 1
ATOM 1502 N N . VAL B 1 62 ? 4.449 -15.438 -5.75 1 98.94 62 VAL B N 1
ATOM 1503 C CA . VAL B 1 62 ? 3.74 -14.758 -4.668 1 98.94 62 VAL B CA 1
ATOM 1504 C C . VAL B 1 62 ? 2.857 -13.656 -5.242 1 98.94 62 VAL B C 1
ATOM 1506 O O . VAL B 1 62 ? 3.344 -12.758 -5.938 1 98.94 62 VAL B O 1
ATOM 1509 N N . VAL B 1 63 ? 1.566 -13.766 -4.984 1 98.94 63 VAL B N 1
ATOM 1510 C CA . VAL B 1 63 ? 0.625 -12.711 -5.348 1 98.94 63 VAL B CA 1
ATOM 1511 C C . VAL B 1 63 ? 0.491 -11.719 -4.195 1 98.94 63 VAL B C 1
ATOM 1513 O O . VAL B 1 63 ? 0.262 -12.117 -3.049 1 98.94 63 VAL B O 1
ATOM 1516 N N . LEU B 1 64 ? 0.658 -10.477 -4.504 1 98.94 64 LEU B N 1
ATOM 1517 C CA . LEU B 1 64 ? 0.488 -9.367 -3.57 1 98.94 64 LEU B CA 1
ATOM 1518 C C . LEU B 1 64 ? -0.736 -8.531 -3.936 1 98.94 64 LEU B C 1
ATOM 1520 O O . LEU B 1 64 ? -0.68 -7.707 -4.852 1 98.94 64 LEU B O 1
ATOM 1524 N N . ALA B 1 65 ? -1.802 -8.727 -3.176 1 98.94 65 ALA B N 1
ATOM 1525 C CA . ALA B 1 65 ? -3.074 -8.07 -3.469 1 98.94 65 ALA B CA 1
ATOM 1526 C C . ALA B 1 65 ? -3.309 -6.883 -2.537 1 98.94 65 ALA B C 1
ATOM 1528 O O . ALA B 1 65 ? -2.762 -6.836 -1.432 1 98.94 65 ALA B O 1
ATOM 1529 N N . ASP B 1 66 ? -4.18 -6.023 -2.936 1 98.88 66 ASP B N 1
ATOM 1530 C CA . ASP B 1 66 ? -4.348 -4.723 -2.293 1 98.88 66 ASP B CA 1
ATOM 1531 C C . ASP B 1 66 ? -5.039 -4.863 -0.94 1 98.88 66 ASP B C 1
ATOM 1533 O O . ASP B 1 66 ? -4.641 -4.227 0.037 1 98.88 66 ASP B O 1
ATOM 1537 N N . LEU B 1 67 ? -6.039 -5.656 -0.748 1 98.25 67 LEU B N 1
ATOM 1538 C CA . LEU B 1 67 ? -6.727 -5.766 0.535 1 98.25 67 LEU B CA 1
ATOM 1539 C C . LEU B 1 67 ? -7.387 -7.133 0.682 1 98.25 67 LEU B C 1
ATOM 1541 O O . LEU B 1 67 ? -7.762 -7.758 -0.314 1 98.25 67 LEU B O 1
ATOM 1545 N N . PRO B 1 68 ? -7.547 -7.617 1.884 1 98.25 68 PRO B N 1
ATOM 1546 C CA . PRO B 1 68 ? -8.234 -8.883 2.127 1 98.25 68 PRO B CA 1
ATOM 1547 C C . PRO B 1 68 ? -9.711 -8.844 1.729 1 98.25 68 PRO B C 1
ATOM 1549 O O . PRO B 1 68 ? -10.391 -7.844 1.978 1 98.25 68 PRO B O 1
ATOM 1552 N N . GLY B 1 69 ? -10.086 -9.922 1.084 1 97 69 GLY B N 1
ATOM 1553 C CA . GLY B 1 69 ? -11.516 -10.086 0.829 1 97 69 GLY B CA 1
ATOM 1554 C C . GLY B 1 69 ? -11.977 -9.398 -0.442 1 97 69 GLY B C 1
ATOM 1555 O O . GLY B 1 69 ? -13.117 -9.57 -0.868 1 97 69 GLY B O 1
ATOM 1556 N N . GLY B 1 70 ? -11.156 -8.547 -1.035 1 97.75 70 GLY B N 1
ATOM 1557 C CA . GLY B 1 70 ? -11.523 -7.926 -2.299 1 97.75 70 GLY B CA 1
ATOM 1558 C C . GLY B 1 70 ? -11.523 -8.898 -3.465 1 97.75 70 GLY B C 1
ATOM 1559 O O . GLY B 1 70 ? -10.898 -9.961 -3.393 1 97.75 70 GLY B O 1
ATOM 1560 N N . SER B 1 71 ? -12.062 -8.484 -4.578 1 98.38 71 SER B N 1
ATOM 1561 C CA . SER B 1 71 ? -12.148 -9.344 -5.754 1 98.38 71 SER B CA 1
ATOM 1562 C C . SER B 1 71 ? -10.766 -9.742 -6.258 1 98.38 71 SER B C 1
ATOM 1564 O O . SER B 1 71 ? -10.531 -10.898 -6.594 1 98.38 71 SER B O 1
ATOM 1566 N N . PRO B 1 72 ? -9.828 -8.82 -6.309 1 98.81 72 PRO B N 1
ATOM 1567 C CA . PRO B 1 72 ? -8.5 -9.227 -6.758 1 98.81 72 PRO B CA 1
ATOM 1568 C C . PRO B 1 72 ? -7.891 -10.32 -5.891 1 98.81 72 PRO B C 1
ATOM 1570 O O . PRO B 1 72 ? -7.328 -11.289 -6.418 1 98.81 72 PRO B O 1
ATOM 1573 N N . PHE B 1 73 ? -8.047 -10.211 -4.605 1 98.75 73 PHE B N 1
ATOM 1574 C CA . PHE B 1 73 ? -7.531 -11.211 -3.678 1 98.75 73 PHE B CA 1
ATOM 1575 C C . PHE B 1 73 ? -8.266 -12.539 -3.857 1 98.75 73 PHE B C 1
ATOM 1577 O O . PHE B 1 73 ? -7.629 -13.578 -4.027 1 98.75 73 PHE B O 1
ATOM 1584 N N . LYS B 1 74 ? -9.547 -12.508 -3.861 1 98.5 74 LYS B N 1
ATOM 1585 C CA . LYS B 1 74 ? -10.359 -13.711 -3.967 1 98.5 74 LYS B CA 1
ATOM 1586 C C . LYS B 1 74 ? -10.125 -14.422 -5.301 1 98.5 74 LYS B C 1
ATOM 1588 O O . LYS B 1 74 ? -10.008 -15.648 -5.348 1 98.5 74 LYS B O 1
ATOM 1593 N N . THR B 1 75 ? -10.07 -13.633 -6.352 1 98.81 75 THR B N 1
ATOM 1594 C CA . THR B 1 75 ? -9.867 -14.211 -7.676 1 98.81 75 THR B CA 1
ATOM 1595 C C . THR B 1 75 ? -8.484 -14.844 -7.789 1 98.81 75 THR B C 1
ATOM 1597 O O . THR B 1 75 ? -8.328 -15.891 -8.414 1 98.81 75 THR B O 1
ATOM 1600 N N . ALA B 1 76 ? -7.473 -14.211 -7.203 1 98.81 76 ALA B N 1
ATOM 1601 C CA . ALA B 1 76 ? -6.129 -14.781 -7.188 1 98.81 76 ALA B CA 1
ATOM 1602 C C . ALA B 1 76 ? -6.117 -16.125 -6.469 1 98.81 76 ALA B C 1
ATOM 1604 O O . ALA B 1 76 ? -5.461 -17.078 -6.918 1 98.81 76 ALA B O 1
ATOM 1605 N N . VAL B 1 77 ? -6.852 -16.188 -5.348 1 98.44 77 VAL B N 1
ATOM 1606 C CA . VAL B 1 77 ? -6.953 -17.438 -4.59 1 98.44 77 VAL B CA 1
ATOM 1607 C C . VAL B 1 77 ? -7.613 -18.516 -5.449 1 98.44 77 VAL B C 1
ATOM 1609 O O . VAL B 1 77 ? -7.156 -19.656 -5.48 1 98.44 77 VAL B O 1
ATOM 1612 N N . GLU B 1 78 ? -8.664 -18.125 -6.125 1 98.31 78 GLU B N 1
ATOM 1613 C CA . GLU B 1 78 ? -9.336 -19.062 -7.02 1 98.31 78 GLU B CA 1
ATOM 1614 C C . GLU B 1 78 ? -8.391 -19.578 -8.109 1 98.31 78 GLU B C 1
ATOM 1616 O O . GLU B 1 78 ? -8.383 -20.766 -8.422 1 98.31 78 GLU B O 1
ATOM 1621 N N . CYS B 1 79 ? -7.629 -18.688 -8.703 1 98.56 79 CYS B N 1
ATOM 1622 C CA . CYS B 1 79 ? -6.664 -19.062 -9.727 1 98.56 79 CYS B CA 1
ATOM 1623 C C . CYS B 1 79 ? -5.617 -20.031 -9.172 1 98.56 79 CYS B C 1
ATOM 1625 O O . CYS B 1 79 ? -5.207 -20.969 -9.859 1 98.56 79 CYS B O 1
ATOM 1627 N N . LYS B 1 80 ? -5.18 -19.75 -7.918 1 98.06 80 LYS B N 1
ATOM 1628 C CA . LYS B 1 80 ? -4.227 -20.625 -7.25 1 98.06 80 LYS B CA 1
ATOM 1629 C C . LYS B 1 80 ? -4.742 -22.062 -7.211 1 98.06 80 LYS B C 1
ATOM 1631 O O . LYS B 1 80 ? -4.02 -23 -7.559 1 98.06 80 LYS B O 1
ATOM 1636 N N . TYR B 1 81 ? -5.969 -22.25 -6.832 1 97.19 81 TYR B N 1
ATOM 1637 C CA . TYR B 1 81 ? -6.531 -23.578 -6.684 1 97.19 81 TYR B CA 1
ATOM 1638 C C . TYR B 1 81 ? -6.766 -24.234 -8.039 1 97.19 81 TYR B C 1
ATOM 1640 O O . TYR B 1 81 ? -6.738 -25.453 -8.164 1 97.19 81 TYR B O 1
ATOM 1648 N N . ALA B 1 82 ? -6.934 -23.438 -9.086 1 97.69 82 ALA B N 1
ATOM 1649 C CA . ALA B 1 82 ? -7.109 -23.953 -10.445 1 97.69 82 ALA B CA 1
ATOM 1650 C C . ALA B 1 82 ? -5.766 -24.297 -11.078 1 97.69 82 ALA B C 1
ATOM 1652 O O . ALA B 1 82 ? -5.719 -24.859 -12.18 1 97.69 82 ALA B O 1
ATOM 1653 N N . ARG B 1 83 ? -4.641 -23.953 -10.367 1 97.19 83 ARG B N 1
ATOM 1654 C CA . ARG B 1 83 ? -3.293 -24.203 -10.867 1 97.19 83 ARG B CA 1
ATOM 1655 C C . ARG B 1 83 ? -2.479 -25.016 -9.859 1 97.19 83 ARG B C 1
ATOM 1657 O O . ARG B 1 83 ? -1.421 -24.562 -9.406 1 97.19 83 ARG B O 1
ATOM 1664 N N . PRO B 1 84 ? -2.842 -26.219 -9.594 1 94.38 84 PRO B N 1
ATOM 1665 C CA . PRO B 1 84 ? -2.209 -27 -8.523 1 94.38 84 PRO B CA 1
ATOM 1666 C C . PRO B 1 84 ? -0.744 -27.328 -8.812 1 94.38 84 PRO B C 1
ATOM 1668 O O . PRO B 1 84 ? 0.018 -27.625 -7.895 1 94.38 84 PRO B O 1
ATOM 1671 N N . ASP B 1 85 ? -0.282 -27.25 -10.07 1 95.75 85 ASP B N 1
ATOM 1672 C CA . ASP B 1 85 ? 1.086 -27.609 -10.438 1 95.75 85 ASP B CA 1
ATOM 1673 C C . ASP B 1 85 ? 2.023 -26.406 -10.273 1 95.75 85 ASP B C 1
ATOM 1675 O O . ASP B 1 85 ? 3.24 -26.547 -10.43 1 95.75 85 ASP B O 1
ATOM 1679 N N . GLN B 1 86 ? 1.518 -25.266 -10.047 1 97.38 86 GLN B N 1
ATOM 1680 C CA . GLN B 1 86 ? 2.305 -24.062 -9.789 1 97.38 86 GLN B CA 1
ATOM 1681 C C . GLN B 1 86 ? 2.211 -23.656 -8.328 1 97.38 86 GLN B C 1
ATOM 1683 O O . GLN B 1 86 ? 1.114 -23.531 -7.777 1 97.38 86 GLN B O 1
ATOM 1688 N N . LYS B 1 87 ? 3.35 -23.484 -7.66 1 97.88 87 LYS B N 1
ATOM 1689 C CA . LYS B 1 87 ? 3.359 -23.016 -6.273 1 97.88 87 LYS B CA 1
ATOM 1690 C C . LYS B 1 87 ? 3.014 -21.531 -6.191 1 97.88 87 LYS B C 1
ATOM 1692 O O . LYS B 1 87 ? 3.838 -20.688 -6.527 1 97.88 87 LYS B O 1
ATOM 1697 N N . ILE B 1 88 ? 1.764 -21.281 -5.727 1 98.5 88 ILE B N 1
ATOM 1698 C CA . ILE B 1 88 ? 1.295 -19.906 -5.664 1 98.5 88 ILE B CA 1
ATOM 1699 C C . ILE B 1 88 ? 0.904 -19.547 -4.23 1 98.5 88 ILE B C 1
ATOM 1701 O O . ILE B 1 88 ? 0.188 -20.312 -3.574 1 98.5 88 ILE B O 1
ATOM 1705 N N . GLU B 1 89 ? 1.449 -18.516 -3.688 1 98.62 89 GLU B N 1
ATOM 1706 C CA . GLU B 1 89 ? 1.042 -17.938 -2.412 1 98.62 89 GLU B CA 1
ATOM 1707 C C . GLU B 1 89 ? 0.368 -16.578 -2.613 1 98.62 89 GLU B C 1
ATOM 1709 O O . GLU B 1 89 ? 0.809 -15.773 -3.439 1 98.62 89 GLU B O 1
A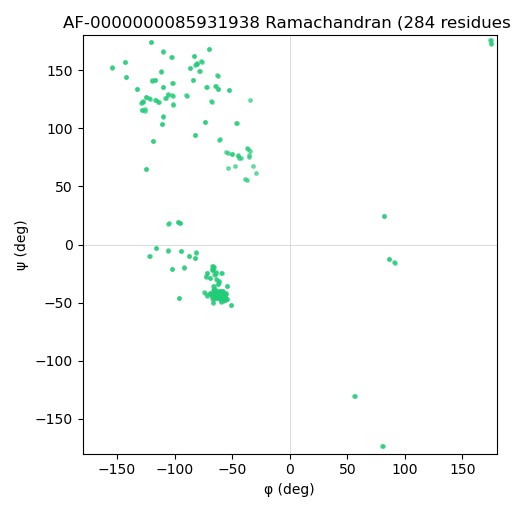TOM 1714 N N . VAL B 1 90 ? -0.744 -16.375 -1.912 1 98.88 90 VAL B N 1
ATOM 1715 C CA . VAL B 1 90 ? -1.494 -15.141 -2.07 1 98.88 90 VAL B CA 1
ATOM 1716 C C . VAL B 1 90 ? -1.501 -14.367 -0.753 1 98.88 90 VAL B C 1
ATOM 1718 O O . VAL B 1 90 ? -1.874 -14.906 0.289 1 98.88 90 VAL B O 1
ATOM 1721 N N . VAL B 1 91 ? -1.048 -13.117 -0.814 1 98.88 91 VAL B N 1
ATOM 1722 C CA . VAL B 1 91 ? -0.972 -12.219 0.33 1 98.88 91 VAL B CA 1
ATOM 1723 C C . VAL B 1 91 ? -1.838 -10.984 0.074 1 98.88 91 VAL B C 1
ATOM 1725 O O . VAL B 1 91 ? -1.897 -10.484 -1.051 1 98.88 91 VAL B O 1
ATOM 1728 N N . ALA B 1 92 ? -2.537 -10.477 1.095 1 98.81 92 ALA B N 1
ATOM 1729 C CA . ALA B 1 92 ? -3.324 -9.25 1.003 1 98.81 92 ALA B CA 1
ATOM 1730 C C . ALA B 1 92 ? -2.691 -8.125 1.821 1 98.81 92 ALA B C 1
ATOM 1732 O O . ALA B 1 92 ? -1.806 -8.375 2.645 1 98.81 92 ALA B O 1
ATOM 1733 N N . GLY B 1 93 ? -3.15 -6.891 1.595 1 98.88 93 GLY B N 1
ATOM 1734 C CA . GLY B 1 93 ? -2.727 -5.742 2.377 1 98.88 93 GLY B CA 1
ATOM 1735 C C . GLY B 1 93 ? -1.4 -5.164 1.919 1 98.88 93 GLY B C 1
ATOM 1736 O O . GLY B 1 93 ? -0.736 -4.449 2.672 1 98.88 93 GLY B O 1
ATOM 1737 N N . THR B 1 94 ? -1.044 -5.359 0.707 1 98.88 94 THR B N 1
ATOM 1738 C CA . THR B 1 94 ? 0.275 -5.07 0.153 1 98.88 94 THR B CA 1
ATOM 1739 C C . THR B 1 94 ? 0.584 -3.58 0.243 1 98.88 94 THR B C 1
ATOM 1741 O O . THR B 1 94 ? -0.28 -2.744 -0.029 1 98.88 94 THR B O 1
ATOM 1744 N N . ASN B 1 95 ? 1.771 -3.293 0.695 1 98.94 95 ASN B N 1
ATOM 1745 C CA . ASN B 1 95 ? 2.287 -1.932 0.61 1 98.94 95 ASN B CA 1
ATOM 1746 C C . ASN B 1 95 ? 3.574 -1.871 -0.207 1 98.94 95 ASN B C 1
ATOM 1748 O O . ASN B 1 95 ? 4.043 -2.893 -0.711 1 98.94 95 ASN B O 1
ATOM 1752 N N . LEU B 1 96 ? 4.078 -0.728 -0.457 1 98.94 96 LEU B N 1
ATOM 1753 C CA . LEU B 1 96 ? 5.188 -0.521 -1.382 1 98.94 96 LEU B CA 1
ATOM 1754 C C . LEU B 1 96 ? 6.461 -1.176 -0.858 1 98.94 96 LEU B C 1
ATOM 1756 O O . LEU B 1 96 ? 7.223 -1.768 -1.627 1 98.94 96 LEU B O 1
ATOM 1760 N N . PRO B 1 97 ? 6.797 -1.122 0.475 1 98.94 97 PRO B N 1
ATOM 1761 C CA . PRO B 1 97 ? 8.008 -1.778 0.965 1 98.94 97 PRO B CA 1
ATOM 1762 C C . PRO B 1 97 ? 8.07 -3.26 0.595 1 98.94 97 PRO B C 1
ATOM 1764 O O . PRO B 1 97 ? 9.148 -3.779 0.292 1 98.94 97 PRO B O 1
ATOM 1767 N N . MET B 1 98 ? 6.969 -3.939 0.583 1 98.94 98 MET B N 1
ATOM 1768 C CA . MET B 1 98 ? 6.922 -5.352 0.218 1 98.94 98 MET B CA 1
ATOM 1769 C C . MET B 1 98 ? 7.387 -5.559 -1.219 1 98.94 98 MET B C 1
ATOM 1771 O O . MET B 1 98 ? 8.156 -6.477 -1.5 1 98.94 98 MET B O 1
ATOM 1775 N N . ILE B 1 99 ? 6.922 -4.715 -2.096 1 98.94 99 ILE B N 1
ATOM 1776 C CA . ILE B 1 99 ? 7.203 -4.852 -3.521 1 98.94 99 ILE B CA 1
ATOM 1777 C C . ILE B 1 99 ? 8.664 -4.496 -3.795 1 98.94 99 ILE B C 1
ATOM 1779 O O . ILE B 1 99 ? 9.359 -5.219 -4.508 1 98.94 99 ILE B O 1
ATOM 1783 N N . VAL B 1 100 ? 9.156 -3.402 -3.184 1 98.81 100 VAL B N 1
ATOM 1784 C CA . VAL B 1 100 ? 10.539 -2.965 -3.391 1 98.81 100 VAL B CA 1
ATOM 1785 C C . VAL B 1 100 ? 11.5 -4.008 -2.834 1 98.81 100 VAL B C 1
ATOM 1787 O O . VAL B 1 100 ? 12.469 -4.383 -3.494 1 98.81 100 VAL B O 1
ATOM 1790 N N . THR B 1 101 ? 11.219 -4.488 -1.618 1 98.62 101 THR B N 1
ATOM 1791 C CA . THR B 1 101 ? 12.0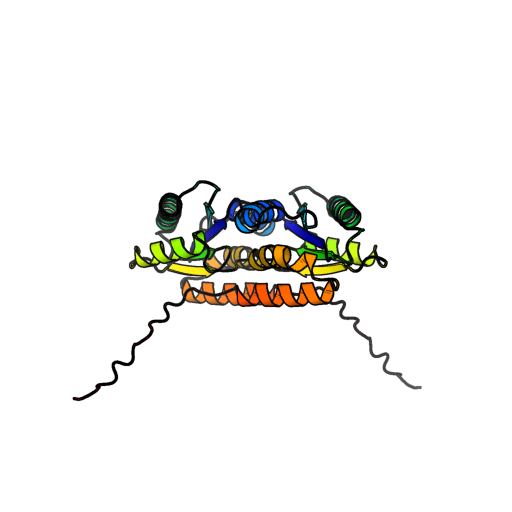47 -5.539 -1.035 1 98.62 101 THR B CA 1
ATOM 1792 C C . THR B 1 101 ? 11.953 -6.816 -1.859 1 98.62 101 THR B C 1
ATOM 1794 O O . THR B 1 101 ? 12.961 -7.488 -2.092 1 98.62 101 THR B O 1
ATOM 1797 N N . GLY B 1 102 ? 10.75 -7.172 -2.312 1 98.5 102 GLY B N 1
ATOM 1798 C CA . GLY B 1 102 ? 10.57 -8.328 -3.178 1 98.5 102 GLY B CA 1
ATOM 1799 C C . GLY B 1 102 ? 11.422 -8.273 -4.43 1 98.5 102 GLY B C 1
ATOM 1800 O O . GLY B 1 102 ? 12.016 -9.281 -4.824 1 98.5 102 GLY B O 1
ATOM 1801 N N . ALA B 1 103 ? 11.492 -7.113 -5.043 1 98 103 ALA B N 1
ATOM 1802 C CA . ALA B 1 103 ? 12.273 -6.926 -6.266 1 98 103 ALA B CA 1
ATOM 1803 C C . ALA B 1 103 ? 13.742 -7.262 -6.031 1 98 103 ALA B C 1
ATOM 1805 O O . ALA B 1 103 ? 14.445 -7.68 -6.953 1 98 103 ALA B O 1
ATOM 1806 N N . THR B 1 104 ? 14.203 -7.164 -4.797 1 96.38 104 THR B N 1
ATOM 1807 C CA . THR B 1 104 ? 15.602 -7.434 -4.488 1 96.38 104 THR B CA 1
ATOM 1808 C C . THR B 1 104 ? 15.797 -8.891 -4.094 1 96.38 104 THR B C 1
ATOM 1810 O O . THR B 1 104 ? 16.906 -9.43 -4.207 1 96.38 104 THR B O 1
ATOM 1813 N N . LEU B 1 105 ? 14.734 -9.57 -3.688 1 97 105 LEU B N 1
ATOM 1814 C CA . LEU B 1 105 ? 14.875 -10.898 -3.102 1 97 105 LEU B CA 1
ATOM 1815 C C . LEU B 1 105 ? 14.516 -11.984 -4.117 1 97 105 LEU B C 1
ATOM 1817 O O . LEU B 1 105 ? 14.93 -13.133 -3.971 1 97 105 LEU B O 1
ATOM 1821 N N . VAL B 1 106 ? 13.773 -11.664 -5.133 1 96 106 VAL B N 1
ATOM 1822 C CA . VAL B 1 106 ? 13.117 -12.641 -5.996 1 96 106 VAL B CA 1
ATOM 1823 C C . VAL B 1 106 ? 14.164 -13.516 -6.68 1 96 106 VAL B C 1
ATOM 1825 O O . VAL B 1 106 ? 13.922 -14.695 -6.934 1 96 106 VAL B O 1
ATOM 1828 N N . GLU B 1 107 ? 15.359 -12.992 -6.977 1 93.69 107 GLU B N 1
ATOM 1829 C CA . GLU B 1 107 ? 16.359 -13.75 -7.715 1 93.69 107 GLU B CA 1
ATOM 1830 C C . GLU B 1 107 ? 16.984 -14.844 -6.852 1 93.69 107 GLU B C 1
ATOM 1832 O O . GLU B 1 107 ? 17.359 -15.906 -7.355 1 93.69 107 GLU B O 1
ATOM 1837 N N . ASP B 1 108 ? 17 -14.648 -5.598 1 94.44 108 ASP B N 1
ATOM 1838 C CA . ASP B 1 108 ? 17.734 -15.562 -4.711 1 94.44 108 ASP B CA 1
ATOM 1839 C C . ASP B 1 108 ? 16.766 -16.469 -3.949 1 94.44 108 ASP B C 1
ATOM 1841 O O . ASP B 1 108 ? 17.188 -17.344 -3.193 1 94.44 108 ASP B O 1
ATOM 1845 N N . GLU B 1 109 ? 15.508 -16.234 -4.117 1 94.69 109 GLU B N 1
ATOM 1846 C CA . GLU B 1 109 ? 14.516 -17.016 -3.398 1 94.69 109 GLU B CA 1
ATOM 1847 C C . GLU B 1 109 ? 13.891 -18.078 -4.305 1 94.69 109 GLU B C 1
ATOM 1849 O O . GLU B 1 109 ? 13.602 -17.812 -5.473 1 94.69 109 GLU B O 1
ATOM 1854 N N . SER B 1 110 ? 13.703 -19.281 -3.713 1 96.88 110 SER B N 1
ATOM 1855 C CA . SER B 1 110 ? 13.133 -20.359 -4.527 1 96.88 110 SER B CA 1
ATOM 1856 C C . SER B 1 110 ? 11.844 -20.891 -3.914 1 96.88 110 SER B C 1
ATOM 1858 O O . SER B 1 110 ? 11.133 -21.688 -4.535 1 96.88 110 SER B O 1
ATOM 1860 N N . ASP B 1 111 ? 11.5 -20.516 -2.693 1 98.06 111 ASP B N 1
ATOM 1861 C CA . ASP B 1 111 ? 10.289 -20.938 -2.008 1 98.06 1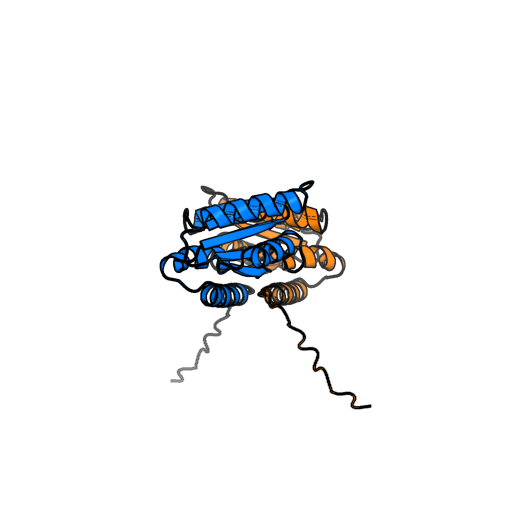11 ASP B CA 1
ATOM 1862 C C . ASP B 1 111 ? 9.297 -19.781 -1.864 1 98.06 111 ASP B C 1
ATOM 1864 O O . ASP B 1 111 ? 9.492 -18.906 -1.026 1 98.06 111 ASP B O 1
ATOM 1868 N N . PRO B 1 112 ? 8.203 -19.844 -2.584 1 98.25 112 PRO B N 1
ATOM 1869 C CA . PRO B 1 112 ? 7.242 -18.734 -2.523 1 98.25 112 PRO B CA 1
ATOM 1870 C C . PRO B 1 112 ? 6.66 -18.547 -1.126 1 98.25 112 PRO B C 1
ATOM 1872 O O . PRO B 1 112 ? 6.355 -17.406 -0.736 1 98.25 112 PRO B O 1
ATOM 1875 N N . LYS B 1 113 ? 6.469 -19.594 -0.387 1 97.94 113 LYS B N 1
ATOM 1876 C CA . LYS B 1 113 ? 5.934 -19.453 0.965 1 97.94 113 LYS B CA 1
ATOM 1877 C C . LYS B 1 113 ? 6.906 -18.703 1.863 1 97.94 113 LYS B C 1
ATOM 1879 O O . LYS B 1 113 ? 6.5 -17.797 2.604 1 97.94 113 LYS B O 1
ATOM 1884 N N . ALA B 1 114 ? 8.148 -19.062 1.8 1 98.19 114 ALA B N 1
ATOM 1885 C CA . ALA B 1 114 ? 9.164 -18.359 2.576 1 98.19 114 ALA B CA 1
ATOM 1886 C C . ALA B 1 114 ? 9.227 -16.891 2.197 1 98.19 114 ALA B C 1
ATOM 1888 O O . ALA B 1 114 ? 9.32 -16.016 3.068 1 98.19 114 ALA B O 1
ATOM 1889 N N . LEU B 1 115 ? 9.203 -16.562 0.918 1 98.56 115 LEU B N 1
ATOM 1890 C CA . LEU B 1 115 ? 9.234 -15.188 0.454 1 98.56 115 LEU B CA 1
ATOM 1891 C C . LEU B 1 115 ? 8 -14.422 0.933 1 98.56 115 LEU B C 1
ATOM 1893 O O . LEU B 1 115 ? 8.117 -13.289 1.41 1 98.56 115 LEU B O 1
ATOM 1897 N N . ALA B 1 116 ? 6.836 -15.023 0.802 1 98.69 116 ALA B N 1
ATOM 1898 C CA . ALA B 1 116 ? 5.602 -14.398 1.258 1 98.69 116 ALA B CA 1
ATOM 1899 C C . ALA B 1 116 ? 5.688 -14.023 2.734 1 98.69 116 ALA B C 1
ATOM 1901 O O . ALA B 1 116 ? 5.34 -12.898 3.119 1 98.69 116 ALA B O 1
ATOM 1902 N N . ASP B 1 117 ? 6.148 -14.977 3.539 1 98.44 117 ASP B N 1
ATOM 1903 C CA . ASP B 1 117 ? 6.273 -14.742 4.973 1 98.44 117 ASP B CA 1
ATOM 1904 C C . ASP B 1 117 ? 7.234 -13.586 5.254 1 98.44 117 ASP B C 1
ATOM 1906 O O . ASP B 1 117 ? 6.957 -12.734 6.102 1 98.44 117 ASP B O 1
ATOM 1910 N N . GLU B 1 118 ? 8.289 -13.578 4.59 1 98.56 118 GLU B N 1
ATOM 1911 C CA . GLU B 1 118 ? 9.273 -12.516 4.758 1 98.56 118 GLU B CA 1
ATOM 1912 C C . GLU B 1 118 ? 8.695 -11.164 4.344 1 98.56 118 GLU B C 1
ATOM 1914 O O . GLU B 1 118 ? 8.891 -10.156 5.039 1 98.56 118 GLU B O 1
ATOM 1919 N N . LEU B 1 119 ? 8.031 -11.102 3.252 1 98.81 119 LEU B N 1
ATOM 1920 C CA . LEU B 1 119 ? 7.473 -9.852 2.754 1 98.81 119 LEU B CA 1
ATOM 1921 C C . LEU B 1 119 ? 6.379 -9.336 3.684 1 98.81 119 LEU B C 1
ATOM 1923 O O . LEU B 1 119 ? 6.234 -8.125 3.865 1 98.81 119 LEU B O 1
ATOM 1927 N N . ILE B 1 120 ? 5.602 -10.25 4.277 1 98.81 120 ILE B N 1
ATOM 1928 C CA . ILE B 1 120 ? 4.594 -9.836 5.25 1 98.81 120 ILE B CA 1
ATOM 1929 C C . ILE B 1 120 ? 5.273 -9.172 6.441 1 98.81 120 ILE B C 1
ATOM 1931 O O . ILE B 1 120 ? 4.836 -8.117 6.906 1 98.81 120 ILE B O 1
ATOM 1935 N N . GLU B 1 121 ? 6.305 -9.758 6.906 1 98.75 121 GLU B N 1
ATOM 1936 C CA . GLU B 1 121 ? 7.051 -9.18 8.016 1 98.75 121 GLU B CA 1
ATOM 1937 C C . GLU B 1 121 ? 7.602 -7.805 7.652 1 98.75 121 GLU B C 1
ATOM 1939 O O . GLU B 1 121 ? 7.5 -6.859 8.438 1 98.75 121 GLU B O 1
ATOM 1944 N N . VAL B 1 122 ? 8.195 -7.68 6.504 1 98.81 122 VAL B N 1
ATOM 1945 C CA . VAL B 1 122 ? 8.719 -6.41 6.016 1 98.81 122 VAL B CA 1
ATOM 1946 C C . VAL B 1 122 ? 7.602 -5.371 5.965 1 98.81 122 VAL B C 1
ATOM 1948 O O . VAL B 1 122 ? 7.777 -4.238 6.418 1 98.81 122 VAL B O 1
ATOM 1951 N N . GLY B 1 123 ? 6.426 -5.785 5.359 1 98.81 123 GLY B N 1
ATOM 1952 C CA . GLY B 1 123 ? 5.289 -4.883 5.258 1 98.81 123 GLY B CA 1
ATOM 1953 C C . GLY B 1 123 ? 4.832 -4.348 6.602 1 98.81 123 GLY B C 1
ATOM 1954 O O . GLY B 1 123 ? 4.598 -3.148 6.75 1 98.81 123 GLY B O 1
ATOM 1955 N N . LYS B 1 124 ? 4.75 -5.227 7.578 1 98.81 124 LYS B N 1
ATOM 1956 C CA . LYS B 1 124 ? 4.32 -4.836 8.914 1 98.81 124 LYS B CA 1
ATOM 1957 C C . LYS B 1 124 ? 5.355 -3.939 9.586 1 98.81 124 LYS B C 1
ATOM 1959 O O . LYS B 1 124 ? 5.004 -2.926 10.195 1 98.81 124 LYS B O 1
ATOM 1964 N N . ASP B 1 125 ? 6.617 -4.273 9.453 1 98.56 125 ASP B N 1
ATOM 1965 C CA . ASP B 1 125 ? 7.703 -3.531 10.086 1 98.56 125 ASP B CA 1
ATOM 1966 C C . ASP B 1 125 ? 7.789 -2.109 9.539 1 98.56 125 ASP B C 1
ATOM 1968 O O . ASP B 1 125 ? 8.258 -1.199 10.227 1 98.56 125 ASP B O 1
ATOM 1972 N N . CYS B 1 126 ? 7.301 -1.902 8.352 1 98.75 126 CYS B N 1
ATOM 1973 C CA . CYS B 1 126 ? 7.465 -0.613 7.691 1 98.75 126 CYS B CA 1
ATOM 1974 C C . CYS B 1 126 ? 6.258 0.284 7.938 1 98.75 126 CYS B C 1
ATOM 1976 O O . CYS B 1 126 ? 6.234 1.435 7.496 1 98.75 126 CYS B O 1
ATOM 1978 N N . LEU B 1 127 ? 5.223 -0.28 8.594 1 98.69 127 LEU B N 1
ATOM 1979 C CA . LEU B 1 127 ? 4.113 0.557 9.039 1 98.69 127 LEU B CA 1
ATOM 1980 C C . LEU B 1 127 ? 4.438 1.237 10.359 1 98.69 127 LEU B C 1
ATOM 1982 O O . LEU B 1 127 ? 4.215 0.664 11.43 1 98.69 127 LEU B O 1
ATOM 1986 N N . VAL B 1 128 ? 4.957 2.492 10.258 1 97.25 128 VAL B N 1
ATOM 1987 C CA . VAL B 1 128 ? 5.484 3.141 11.453 1 97.25 128 VAL B CA 1
ATOM 1988 C C . VAL B 1 128 ? 5.145 4.629 11.43 1 97.25 128 VAL B C 1
ATOM 1990 O O . VAL B 1 128 ? 5.145 5.254 10.367 1 97.25 128 VAL B O 1
ATOM 1993 N N . PRO B 1 129 ? 4.855 5.199 12.617 1 96.75 129 PRO B N 1
ATOM 1994 C CA . PRO B 1 129 ? 4.77 6.66 12.711 1 96.75 129 PRO B CA 1
ATOM 1995 C C . PRO B 1 129 ? 6.145 7.328 12.773 1 96.75 129 PRO B C 1
ATOM 1997 O O . PRO B 1 129 ? 7.133 6.68 13.133 1 96.75 129 PRO B O 1
ATOM 2000 N N . PHE B 1 130 ? 6.238 8.492 12.273 1 93.69 130 PHE B N 1
ATOM 2001 C CA . PHE B 1 130 ? 7.422 9.266 12.641 1 93.69 130 PHE B CA 1
ATOM 2002 C C . PHE B 1 130 ? 7.379 9.656 14.109 1 93.69 130 PHE B C 1
ATOM 2004 O O . PHE B 1 130 ? 6.391 10.219 14.578 1 93.69 130 PHE B O 1
ATOM 2011 N N . VAL B 1 131 ? 8.438 9.258 14.859 1 83.69 131 VAL B N 1
ATOM 2012 C CA . VAL B 1 131 ? 8.594 9.719 16.234 1 83.69 131 VAL B CA 1
ATOM 2013 C C . VAL B 1 131 ? 9.969 10.359 16.422 1 83.69 131 VAL B C 1
ATOM 2015 O O . VAL B 1 131 ? 10.984 9.781 16.047 1 83.69 131 VAL B O 1
ATOM 2018 N N . LEU B 1 132 ? 9.898 11.602 16.719 1 71.12 132 LEU B N 1
ATOM 2019 C CA . LEU B 1 132 ? 11.164 12.273 17.016 1 71.12 132 LEU B CA 1
ATOM 2020 C C . LEU B 1 132 ? 11.844 11.625 18.219 1 71.12 132 LEU B C 1
ATOM 2022 O O . LEU B 1 132 ? 11.227 11.453 19.266 1 71.12 132 LEU B O 1
ATOM 2026 N N . GLU B 1 133 ? 12.648 10.672 18 1 54.06 133 GLU B N 1
ATOM 2027 C CA . GLU B 1 133 ? 13.398 10.281 19.188 1 54.06 133 GLU B CA 1
ATOM 2028 C C . GLU B 1 133 ? 14.133 11.469 19.797 1 54.06 133 GLU B C 1
ATOM 2030 O O . GLU B 1 133 ? 14.969 12.094 19.141 1 54.06 133 GLU B O 1
ATOM 2035 N N . ILE B 1 134 ? 13.477 12.25 20.5 1 50.03 134 ILE B N 1
ATOM 2036 C CA . ILE B 1 134 ? 14.281 13.18 21.281 1 50.03 134 ILE B CA 1
ATOM 2037 C C . ILE B 1 134 ? 15.359 12.414 22.031 1 50.03 134 ILE B C 1
ATOM 2039 O O . ILE B 1 134 ? 15.055 11.562 22.875 1 50.03 134 ILE B O 1
ATOM 2043 N N . HIS B 1 135 ? 16.344 12.07 21.375 1 42.03 135 HIS B N 1
ATOM 2044 C CA . HIS B 1 135 ? 17.469 11.641 22.219 1 42.03 135 HIS B CA 1
ATOM 2045 C C . HIS B 1 135 ? 17.688 12.602 23.375 1 42.03 135 HIS B C 1
ATOM 2047 O O . HIS B 1 135 ? 17.984 13.781 23.156 1 42.03 135 HIS B O 1
ATOM 2053 N N . GLU B 1 136 ? 16.906 12.578 24.375 1 39.94 136 GLU B N 1
ATOM 2054 C CA . GLU B 1 136 ? 17.375 13.188 25.625 1 39.94 136 GLU B CA 1
ATOM 2055 C C . GLU B 1 136 ? 18.828 12.82 25.891 1 39.94 136 GLU B C 1
ATOM 2057 O O . GLU B 1 136 ? 19.156 11.648 26.094 1 39.94 136 GLU B O 1
ATOM 2062 N N . ASP B 1 137 ? 19.75 13.359 25.234 1 38.84 137 ASP B N 1
ATOM 2063 C CA . ASP B 1 137 ? 21.109 13.344 25.766 1 38.84 137 ASP B CA 1
ATOM 2064 C C . ASP B 1 137 ? 21.094 13.516 27.281 1 38.84 137 ASP B C 1
ATOM 2066 O O . ASP B 1 137 ? 20.594 14.516 27.797 1 38.84 137 ASP B O 1
ATOM 2070 N N . ASP B 1 138 ? 20.906 12.531 28 1 40.84 138 ASP B N 1
ATOM 2071 C CA . ASP B 1 138 ? 21.297 12.539 29.406 1 40.84 138 ASP B CA 1
ATOM 2072 C C . ASP B 1 138 ? 22.578 13.344 29.625 1 40.84 138 ASP B C 1
ATOM 2074 O O . ASP B 1 138 ? 23.656 12.906 29.234 1 40.84 138 ASP B O 1
ATOM 2078 N N . ALA B 1 139 ? 22.641 14.648 29.609 1 39.44 139 ALA B N 1
ATOM 2079 C CA . ALA B 1 139 ? 23.672 15.484 30.219 1 39.44 139 ALA B CA 1
ATOM 2080 C C . ALA B 1 139 ? 24.125 14.898 31.547 1 39.44 139 ALA B C 1
ATOM 2082 O O . ALA B 1 139 ? 23.469 15.117 32.594 1 39.44 139 ALA B O 1
ATOM 2083 N N . GLU B 1 140 ? 24.562 13.742 31.688 1 37.81 140 GLU B N 1
ATOM 2084 C CA . GLU B 1 140 ? 25.375 13.375 32.844 1 37.81 140 GLU B CA 1
ATOM 2085 C C . GLU B 1 140 ? 26.469 14.406 33.094 1 37.81 140 GLU B C 1
ATOM 2087 O O . GLU B 1 140 ? 27.203 14.797 32.188 1 37.81 140 GLU B O 1
ATOM 2092 N N . GLU B 1 141 ? 26.281 15.281 34.156 1 36.16 141 GLU B N 1
ATOM 2093 C CA . GLU B 1 141 ? 27.156 16.109 35 1 36.16 141 GLU B CA 1
ATOM 2094 C C . GLU B 1 141 ? 28.531 15.484 35.125 1 36.16 141 GLU B C 1
ATOM 2096 O O . GLU B 1 141 ? 28.688 14.438 35.781 1 36.16 141 GLU B O 1
ATOM 2101 N N . ASP B 1 142 ? 29.312 15.273 34.125 1 34.62 142 ASP B N 1
ATOM 2102 C CA . ASP B 1 142 ? 30.719 15.141 34.469 1 34.62 142 ASP B CA 1
ATOM 2103 C C . ASP B 1 142 ? 31.219 16.328 35.281 1 34.62 142 ASP B C 1
ATOM 2105 O O . ASP B 1 142 ? 31.281 17.453 34.781 1 34.62 142 ASP B O 1
ATOM 2109 N N . GLY B 1 143 ? 30.734 16.531 36.5 1 31.28 143 GLY B N 1
ATOM 2110 C CA . GLY B 1 143 ? 31.438 17.234 37.562 1 31.28 143 GLY B CA 1
ATOM 2111 C C . GLY B 1 143 ? 32.938 17.016 37.531 1 31.28 143 GLY B C 1
ATOM 2112 O O . GLY B 1 143 ? 33.406 15.898 37.719 1 31.28 143 GLY B O 1
ATOM 2113 N N . ILE B 1 144 ? 33.688 17.719 36.688 1 23.2 144 ILE B N 1
ATOM 2114 C CA . ILE B 1 144 ? 35.031 18.125 37.062 1 23.2 144 ILE B CA 1
ATOM 2115 C C . ILE B 1 144 ? 34.969 19.094 38.25 1 23.2 144 ILE B C 1
ATOM 2117 O O . ILE B 1 144 ? 34.062 19.922 38.312 1 23.2 144 ILE B O 1
#

Solvent-accessible surface area (backbone atoms only — not comparable to full-atom values): 14846 Å² total; per-residue (Å²): 57,28,22,39,37,33,27,13,46,27,37,28,18,56,6,48,48,42,22,34,34,76,75,68,43,86,54,91,58,53,45,70,42,60,40,43,89,90,60,48,70,66,57,41,40,53,54,51,49,52,49,50,59,74,38,60,85,32,58,11,29,28,34,38,11,32,34,70,87,35,67,55,36,51,41,50,52,52,51,39,69,75,34,78,90,51,50,60,35,50,33,20,22,41,24,50,53,26,54,45,53,41,70,71,41,25,74,80,32,56,50,24,64,62,52,48,54,50,34,44,52,49,31,42,71,34,43,40,67,75,68,82,73,70,72,70,73,76,77,73,79,79,74,133,58,29,20,37,36,33,28,13,45,28,37,27,19,57,8,49,49,42,23,36,34,74,73,68,43,86,56,90,57,51,44,70,40,60,40,45,89,90,60,50,70,64,57,42,40,52,53,50,49,53,49,50,59,74,38,60,86,33,57,11,29,28,35,39,11,32,32,70,86,36,66,55,36,51,42,51,51,53,51,40,69,75,34,79,91,53,51,60,36,49,32,20,20,40,26,49,53,26,54,44,53,41,70,72,42,25,75,80,33,57,50,25,64,61,51,48,55,50,34,42,52,49,30,42,70,36,43,40,67,74,68,83,73,70,72,72,71,76,78,72,80,76,78,124

Secondary structure (DSSP, 8-state):
-EEEEEEEEBTHHHHHHHHHHHHH---TTEEEEEE-TT--HHHHHHHHHHHHHHTTTSSEEEEEESSTTSHHHHHHHHHHHT-TTS-EEEEES-BHHHHHHHHHHTTT---HHHHHHHHHHHHHHT-EE---------------/-EEEEEEEEBTHHHHHHHHHHHHH---TTEEEEEE-TT--HHHHHHHHHHHHHHTTTSSEEEEEESSTTSHHHHHHHHHHHT-TTS-EEEEES-BHHHHHHHHHHTTT---HHHHHHHHHHHHHHT-EE---------------

InterPro domains:
  IPR004701 Phosphotransferase system, mannose-type IIA component [PF03610] (3-116)
  IPR004701 Phosphotransferase system, mannose-type IIA component [PS51096] (1-127)
  IPR033887 PTS system mannose/sorbose specific IIA subunit [cd00006] (2-125)
  IPR036662 Phosphotransferase system, mannose-type IIA component superfamily [G3DSA:3.40.50.510] (1-143)
  IPR036662 Phosphotransferase system, mannose-type IIA component superfamily [SSF53062] (1-129)
  IPR051471 Bacterial PTS system sugar-specific components [PTHR33799] (1-127)

Organism: NCBI:txid2903556

pLDDT: mean 92.94, std 16.55, range [23.2, 98.94]

Sequence (288 aa):
MVGLLITGHGEFAAGMQSAAKMIAGECEVIKYVKFLEGMSTEQLADQLNAAFDALSSCDGVVVLADLPGGSPFKTAVECKYARPDQKIEVVAGTNLPMIVTGATLVEDESDPKALADELIEVGKDCLVPFVLEIHEDDAEEDGIMVGLLITGHGEFAAGMQSAAKMIAGECEVIKYVKFLEGMSTEQLADQLNAAFDALSSCDGVVVLADLPGGSPFKTAVECKYARPDQKIEVVAGTNLPMIVTGATLVEDESDPKALADELIEVGKDCLVPFVLEIHEDDAEEDGI

Nearest PDB structures (foldseek):
  4tkz-assembly3_F-3  TM=9.132E-01  e=2.659E-11  Streptococcus agalactiae NEM316
  6fmg-assembly2_C  TM=9.372E-01  e=1.342E-10  Streptococcus pneumoniae
  3ipr-assembly1_A  TM=9.234E-01  e=3.868E-09  Enterococcus faecalis
  2jzo-assembly1_A  TM=9.002E-01  e=3.868E-09  Escherichia coli
  2jzn-assembly1_B  TM=9.008E-01  e=3.868E-09  Escherichia coli

Foldseek 3Di:
DEAEEEEEEACVQVVLQVVLCVPQNDAQRYYTAYHYPPDDLVNSLVRLVVNCVSNVPALAYEYEYAAPPDSNQVSNVVSCVVCVVHHYHYDYNDDNQLVNVCSVCRVPDNHNVVSRVVSVVRRVVPPDDDDPPPPPPPPPPPDD/DEAEEEEEEACVQVVLQVVLCVPQNDAQRYYTAYHYPPDDLVNSLVRLVVNCVSNVVALAYEYEYAAPPDSNQVSQVVSCVVCVVHHYHYDYNDDNQLVNVCSVCRVPDNHNVVSRVVSVVRRVVPPDDDDPPPPPPPPPPPPD